Protein AF-A0A5J4PNF1-F1 (afdb_monomer_lite)

Organism: NCBI:txid433724

Sequence (296 aa):
VYYRIQPVDFYGKKSQASHTVSYTYLKNNNKRTTIGNLISPADWSLFVFEQKYGKEPVIVFGTPTNRNKTPQTHRIKNSSEESFEFKFDTWFYLKNPIFISRDTIAYIVLPAAGSYNFDGINAFGGKATDVTADWVQVHFETPFEKIPVVFASQITNKSDSTASVRIRNVTNNGFEVKLQYEGTGTPPSVGEELYYIALTPGKGLINGNVVEVGRTEEFAVGDFWGAEKIEFANTYNQPAFFGAMQTESDGIASALRIKNRGVSYTEVFKEKEMSKASKAPSKETVGWMVVEIAKE

Structure (mmCIF, N/CA/C/O backbone):
data_AF-A0A5J4PNF1-F1
#
_entry.id   AF-A0A5J4PNF1-F1
#
loop_
_atom_site.group_PDB
_atom_site.id
_atom_site.type_symbol
_atom_site.label_atom_id
_atom_site.label_alt_id
_atom_site.label_comp_id
_atom_site.label_asym_id
_atom_site.label_entity_id
_atom_site.label_seq_id
_atom_site.pdbx_PDB_ins_code
_atom_site.Cartn_x
_atom_site.Cartn_y
_atom_site.Cartn_z
_atom_site.occupancy
_atom_site.B_iso_or_equiv
_atom_site.auth_seq_id
_atom_site.auth_comp_id
_atom_site.auth_asym_id
_atom_site.auth_atom_id
_atom_site.pdbx_PDB_model_num
ATOM 1 N N . VAL A 1 1 ? -19.220 16.108 -12.662 1.00 46.97 1 VAL A N 1
ATOM 2 C CA . VAL A 1 1 ? -20.010 17.325 -12.985 1.00 46.97 1 VAL A CA 1
ATOM 3 C C . VAL A 1 1 ? -19.313 18.067 -14.114 1.00 46.97 1 VAL A C 1
ATOM 5 O O . VAL A 1 1 ? -18.091 18.073 -14.127 1.00 46.97 1 VAL A O 1
ATOM 8 N N . TYR A 1 2 ? -20.055 18.637 -15.068 1.00 45.56 2 TYR A N 1
ATOM 9 C CA . TYR A 1 2 ? -19.490 19.399 -16.187 1.00 45.56 2 TYR A CA 1
ATOM 10 C C . TYR A 1 2 ? -19.527 20.892 -15.863 1.00 45.56 2 TYR A C 1
ATOM 12 O O . TYR A 1 2 ? -20.595 21.421 -15.569 1.00 45.56 2 TYR A O 1
ATOM 20 N N . TYR A 1 3 ? -18.396 21.584 -15.961 1.00 46.66 3 TYR A N 1
ATOM 21 C CA . TYR A 1 3 ? -18.366 23.045 -15.970 1.00 46.66 3 TYR A CA 1
ATOM 22 C C . TYR A 1 3 ? -17.510 23.538 -17.137 1.00 46.66 3 TYR A C 1
ATOM 24 O O . TYR A 1 3 ? -16.588 22.856 -17.579 1.00 46.66 3 TYR A O 1
ATOM 32 N N . ARG A 1 4 ? -17.855 24.707 -17.683 1.00 51.75 4 ARG A N 1
ATOM 33 C CA . ARG A 1 4 ? -17.087 25.386 -18.733 1.00 51.75 4 ARG A CA 1
ATOM 34 C C . ARG A 1 4 ? -16.459 26.629 -18.130 1.00 51.75 4 ARG A C 1
ATOM 36 O O . ARG A 1 4 ? -17.172 27.450 -17.560 1.00 51.75 4 ARG A O 1
ATOM 43 N N . ILE A 1 5 ? -15.149 26.775 -18.280 1.00 55.72 5 ILE A N 1
ATOM 44 C CA . ILE A 1 5 ? -14.451 28.014 -17.938 1.00 55.72 5 ILE A CA 1
ATOM 45 C C . ILE A 1 5 ? -14.386 28.863 -19.210 1.00 55.72 5 ILE A C 1
ATOM 47 O O . ILE A 1 5 ? -13.982 28.379 -20.266 1.00 55.72 5 ILE A O 1
ATOM 51 N N . GLN A 1 6 ? -14.811 30.122 -19.127 1.00 63.56 6 GLN A N 1
ATOM 52 C CA . GLN A 1 6 ? -14.772 31.056 -20.250 1.00 63.56 6 GLN A CA 1
ATOM 53 C C . GLN A 1 6 ? -13.876 32.244 -19.877 1.00 63.56 6 GLN A C 1
ATOM 55 O O . GLN A 1 6 ? -14.343 33.148 -19.181 1.00 63.56 6 GLN A O 1
ATOM 60 N N . PRO A 1 7 ? -12.593 32.249 -20.285 1.00 56.22 7 PRO A N 1
ATOM 61 C CA . PRO A 1 7 ? -11.736 33.404 -20.073 1.00 56.22 7 PRO A CA 1
ATOM 62 C C . PRO A 1 7 ? -12.271 34.607 -20.854 1.00 56.22 7 PRO A C 1
ATOM 64 O O . PRO A 1 7 ? -12.615 34.496 -22.038 1.00 56.22 7 PRO A O 1
ATOM 67 N N . VAL A 1 8 ? -12.313 35.754 -20.183 1.00 71.38 8 VAL A N 1
ATOM 68 C CA . VAL A 1 8 ? -12.629 37.055 -20.774 1.00 71.38 8 VAL A CA 1
ATOM 69 C C . VAL A 1 8 ? -11.337 37.856 -20.794 1.00 71.38 8 VAL A C 1
ATOM 71 O O . VAL A 1 8 ? -10.715 38.029 -19.746 1.00 71.38 8 VAL A O 1
ATOM 74 N N . ASP A 1 9 ? -10.900 38.286 -21.975 1.00 71.94 9 ASP A N 1
ATOM 75 C CA . ASP A 1 9 ? -9.718 39.138 -22.076 1.00 71.94 9 ASP A CA 1
ATOM 76 C C . ASP A 1 9 ? -10.013 40.583 -21.641 1.00 71.94 9 ASP A C 1
ATOM 78 O O . ASP A 1 9 ? -11.155 40.966 -21.372 1.00 71.94 9 ASP A O 1
ATOM 82 N N . PHE A 1 10 ? -8.961 41.398 -21.580 1.00 69.44 10 PHE A N 1
ATOM 83 C CA . PHE A 1 10 ? -9.037 42.807 -21.193 1.00 69.44 10 PHE A CA 1
ATOM 84 C C . PHE A 1 10 ? -10.015 43.635 -22.054 1.00 69.44 10 PHE A C 1
ATOM 86 O O . PHE A 1 10 ? -10.537 44.645 -21.592 1.00 69.44 10 PHE A O 1
ATOM 93 N N . TYR A 1 11 ? -10.309 43.195 -23.283 1.00 83.31 11 TYR A N 1
ATOM 94 C CA . TYR A 1 11 ? -11.228 43.856 -24.212 1.00 83.31 11 TYR A CA 1
ATOM 95 C C . TYR A 1 11 ? -12.654 43.284 -24.160 1.00 83.31 11 TYR A C 1
ATOM 97 O O . TYR A 1 11 ? -13.491 43.623 -24.997 1.00 83.31 11 TYR A O 1
ATOM 105 N N . GLY A 1 12 ? -12.953 42.405 -23.198 1.00 72.81 12 GLY A N 1
ATOM 106 C CA . GLY A 1 12 ? -14.263 41.772 -23.065 1.00 72.81 12 GLY A CA 1
ATOM 107 C C . GLY A 1 12 ? -14.501 40.627 -24.053 1.00 72.81 12 GLY A C 1
ATOM 108 O O . GLY A 1 12 ? -15.613 40.091 -24.120 1.00 72.81 12 GLY A O 1
ATOM 109 N N . LYS A 1 13 ? -13.485 40.214 -24.822 1.00 73.75 13 LYS A N 1
ATOM 110 C CA . LYS A 1 13 ? -13.612 39.101 -25.759 1.00 73.75 13 LYS A CA 1
ATOM 111 C C . LYS A 1 13 ? -13.599 37.798 -24.975 1.00 73.75 13 LYS A C 1
ATOM 113 O O . LYS A 1 13 ? -12.642 37.441 -24.290 1.00 73.75 13 LYS A O 1
ATOM 118 N N . LYS A 1 14 ? -14.696 37.062 -25.108 1.00 75.56 14 LYS A N 1
ATOM 119 C CA . LYS A 1 14 ? -14.841 35.727 -24.541 1.00 75.56 14 LYS A CA 1
ATOM 120 C C . LYS A 1 14 ? -14.136 34.720 -25.445 1.00 75.56 14 LYS A C 1
ATOM 122 O O . LYS A 1 14 ? -14.528 34.560 -26.600 1.00 75.56 14 LYS A O 1
ATOM 127 N N . SER A 1 15 ? -13.144 34.006 -24.927 1.00 65.19 15 SER A N 1
ATOM 128 C CA . SER A 1 15 ? -12.604 32.814 -25.594 1.00 65.19 15 SER A CA 1
ATOM 129 C C . SER A 1 15 ? -13.280 31.566 -25.028 1.00 65.19 15 SER A C 1
ATOM 131 O O . SER A 1 15 ? -13.605 31.514 -23.844 1.00 65.19 15 SER A O 1
ATOM 133 N N . GLN A 1 16 ? -13.566 30.566 -25.864 1.00 56.72 16 GLN A N 1
ATOM 134 C CA . GLN A 1 16 ? -13.995 29.262 -25.360 1.00 56.72 16 GLN A CA 1
ATOM 135 C C . GLN A 1 16 ? -12.746 28.433 -25.069 1.00 56.72 16 GLN A C 1
ATOM 137 O O . GLN A 1 16 ? -12.053 28.023 -25.994 1.00 56.72 16 GLN A O 1
ATOM 142 N N . ALA A 1 17 ? -12.469 28.180 -23.794 1.00 55.16 17 ALA A N 1
ATOM 143 C CA . ALA A 1 17 ? -11.508 27.169 -23.381 1.00 55.16 17 ALA A CA 1
ATOM 144 C C . ALA A 1 17 ? -12.296 26.027 -22.731 1.00 55.16 17 ALA A C 1
ATOM 146 O O . ALA A 1 17 ? -12.594 26.055 -21.539 1.00 55.16 17 ALA A O 1
ATOM 147 N N . SER A 1 18 ? -12.698 25.024 -23.512 1.00 49.75 18 SER A N 1
ATOM 148 C CA . SER A 1 18 ? -13.335 23.833 -22.948 1.00 49.75 18 SER A CA 1
ATOM 149 C C . SER A 1 18 ? -12.265 22.917 -22.358 1.00 49.75 18 SER A C 1
ATOM 151 O O . SER A 1 18 ? -11.801 21.991 -23.017 1.00 49.75 18 SER A O 1
ATOM 153 N N . HIS A 1 19 ? -11.868 23.173 -21.115 1.00 52.66 19 HIS A N 1
ATOM 154 C CA . HIS A 1 19 ? -11.152 22.179 -20.323 1.00 52.66 19 HIS A CA 1
ATOM 155 C C . HIS A 1 19 ? -12.184 21.337 -19.578 1.00 52.66 19 HIS A C 1
ATOM 157 O O . HIS A 1 19 ? -13.038 21.872 -18.873 1.00 52.66 19 HIS A O 1
ATOM 163 N N . THR A 1 20 ? -12.134 20.021 -19.770 1.00 54.62 20 THR A N 1
ATOM 164 C CA . THR A 1 20 ? -12.963 19.088 -19.002 1.00 54.62 20 THR A CA 1
ATOM 165 C C . THR A 1 20 ? -12.184 18.699 -17.759 1.00 54.62 20 THR A C 1
ATOM 167 O O . THR A 1 20 ? -11.147 18.054 -17.872 1.00 54.62 20 THR A O 1
ATOM 170 N N . VAL A 1 21 ? -12.685 19.062 -16.581 1.00 61.59 21 VAL A N 1
ATOM 171 C CA . VAL A 1 21 ? -12.188 18.509 -15.318 1.00 61.59 21 VAL A CA 1
ATOM 172 C C . VAL A 1 21 ? -13.153 17.413 -14.894 1.00 61.59 21 VAL A C 1
ATOM 174 O O . VAL A 1 21 ? -14.321 17.673 -14.607 1.00 61.59 21 VAL A O 1
ATOM 177 N N . SER A 1 22 ? -12.673 16.173 -14.911 1.00 72.31 22 SER A N 1
ATOM 178 C CA . SER A 1 22 ? -13.415 15.022 -14.400 1.00 72.31 22 SER A CA 1
ATOM 179 C C . SER A 1 22 ? -12.916 14.701 -13.000 1.00 72.31 22 SER A C 1
ATOM 181 O O . SER A 1 22 ? -11.712 14.627 -12.774 1.00 72.31 22 SER A O 1
ATOM 183 N N . TYR A 1 23 ? -13.844 14.498 -12.071 1.00 80.62 23 TYR A N 1
ATOM 184 C CA . TYR A 1 23 ? -13.541 14.029 -10.726 1.00 80.62 23 TYR A CA 1
ATOM 185 C C . TYR A 1 23 ? -14.497 12.903 -10.341 1.00 80.62 23 TYR A C 1
ATOM 187 O O . TYR A 1 23 ? -15.624 12.831 -10.842 1.00 80.62 23 TYR A O 1
ATOM 195 N N . THR A 1 24 ? -14.040 12.038 -9.443 1.00 87.50 24 THR A N 1
ATOM 196 C CA . THR A 1 24 ? -14.847 10.984 -8.828 1.00 87.50 24 THR A CA 1
ATOM 197 C C . THR A 1 24 ? -15.196 11.394 -7.406 1.00 87.50 24 THR A C 1
ATOM 199 O O . THR A 1 24 ? -14.347 11.893 -6.672 1.00 87.50 24 THR A O 1
ATOM 202 N N . TYR A 1 25 ? -16.450 11.199 -7.021 1.00 88.69 25 TYR A N 1
ATOM 203 C CA . TYR A 1 25 ? -16.916 11.483 -5.671 1.00 88.69 25 TYR A CA 1
ATOM 204 C C . TYR A 1 25 ? -16.765 10.244 -4.789 1.00 88.69 25 TYR A C 1
ATOM 206 O O . TYR A 1 25 ? -17.147 9.151 -5.207 1.00 88.69 25 TYR A O 1
ATOM 214 N N . LEU A 1 26 ? -16.211 10.414 -3.592 1.00 91.88 26 LEU A N 1
ATOM 215 C CA . LEU A 1 26 ? -16.018 9.351 -2.613 1.00 91.88 26 LEU A CA 1
ATOM 216 C C . LEU A 1 26 ? -16.919 9.597 -1.409 1.00 91.88 26 LEU A C 1
ATOM 218 O O . LEU A 1 26 ? -16.658 10.489 -0.602 1.00 91.88 26 LEU A O 1
ATOM 222 N N . LYS A 1 27 ? -17.954 8.766 -1.272 1.00 90.62 27 LYS A N 1
ATOM 223 C CA . LYS A 1 27 ? -18.783 8.719 -0.068 1.00 90.62 27 LYS A CA 1
ATOM 224 C C . LYS A 1 27 ? -17.893 8.385 1.129 1.00 90.62 27 LYS A C 1
ATOM 226 O O . LYS A 1 27 ? -17.149 7.402 1.101 1.00 90.62 27 LYS A O 1
ATOM 231 N N . ASN A 1 28 ? -17.937 9.206 2.171 1.00 93.88 28 ASN A N 1
ATOM 232 C CA . ASN A 1 28 ? -17.101 9.020 3.351 1.00 93.88 28 ASN A CA 1
ATOM 233 C C . ASN A 1 28 ? -17.771 9.572 4.611 1.00 93.88 28 ASN A C 1
ATOM 235 O O . ASN A 1 28 ? -18.702 10.374 4.567 1.00 93.88 28 ASN A O 1
ATOM 239 N N . ASN A 1 29 ? -17.252 9.150 5.761 1.00 92.12 29 ASN A N 1
ATOM 240 C CA . ASN A 1 29 ? -17.552 9.765 7.046 1.00 92.12 29 ASN A CA 1
ATOM 241 C C . ASN A 1 29 ? -16.270 10.413 7.566 1.00 92.12 29 ASN A C 1
ATOM 243 O O . ASN A 1 29 ? -15.285 9.723 7.818 1.00 92.12 29 ASN A O 1
ATOM 247 N N . ASN A 1 30 ? -16.279 11.729 7.760 1.00 91.44 30 ASN A N 1
ATOM 248 C CA . ASN A 1 30 ? -15.067 12.465 8.121 1.00 91.44 30 ASN A CA 1
ATOM 249 C C . ASN A 1 30 ? -14.559 12.220 9.556 1.00 91.44 30 ASN A C 1
ATOM 251 O O . ASN A 1 30 ? -13.522 12.757 9.941 1.00 91.44 30 ASN A O 1
ATOM 255 N N . LYS A 1 31 ? -15.274 11.413 10.350 1.00 94.19 31 LYS A N 1
ATOM 256 C CA . LYS A 1 31 ? -14.907 11.010 11.716 1.00 94.19 31 LYS A CA 1
ATOM 257 C C . LYS A 1 31 ? -14.620 9.516 11.850 1.00 94.19 31 LYS A C 1
ATOM 259 O O . LYS A 1 31 ? -14.272 9.073 12.941 1.00 94.19 31 LYS A O 1
ATOM 264 N N . ARG A 1 32 ? -14.793 8.725 10.789 1.00 94.62 32 ARG A N 1
ATOM 265 C CA . ARG A 1 32 ? -14.598 7.269 10.812 1.00 94.62 32 ARG A CA 1
ATOM 266 C C . ARG A 1 32 ? -13.691 6.822 9.677 1.00 94.62 32 ARG A C 1
ATOM 268 O O . ARG A 1 32 ? -13.630 7.453 8.625 1.00 94.62 32 ARG A O 1
ATOM 275 N N . THR A 1 33 ? -13.023 5.693 9.880 1.00 96.56 33 THR A N 1
ATOM 276 C CA . THR A 1 33 ? -12.252 5.039 8.823 1.00 96.56 33 THR A CA 1
ATOM 277 C C . THR A 1 33 ? -13.146 4.781 7.615 1.00 96.56 33 THR A C 1
ATOM 279 O O . THR A 1 33 ? -14.241 4.244 7.761 1.00 96.56 33 THR A O 1
ATOM 282 N N . THR A 1 34 ? -12.698 5.177 6.429 1.00 95.69 34 THR A N 1
ATOM 283 C CA . THR A 1 34 ? -13.408 4.935 5.166 1.00 95.69 34 THR A CA 1
ATOM 284 C C . THR A 1 34 ? -12.650 3.887 4.370 1.00 95.69 34 THR A C 1
ATOM 286 O O . THR A 1 34 ? -11.427 3.944 4.292 1.00 95.69 34 THR A O 1
ATOM 289 N N . ILE A 1 35 ? -13.364 2.920 3.798 1.00 95.88 35 ILE A N 1
ATOM 290 C CA . ILE A 1 35 ? -12.785 1.850 2.984 1.00 95.88 35 ILE A CA 1
ATOM 291 C C . ILE A 1 35 ? -13.606 1.744 1.707 1.00 95.88 35 ILE A C 1
ATOM 293 O O . ILE A 1 35 ? -14.833 1.808 1.756 1.00 95.88 35 ILE A O 1
ATOM 297 N N . GLY A 1 36 ? -12.937 1.557 0.576 1.00 94.69 36 GLY A N 1
ATOM 298 C CA . GLY A 1 36 ? -13.612 1.346 -0.695 1.00 94.69 36 GLY A CA 1
ATOM 299 C C . GLY A 1 36 ? -12.702 0.723 -1.742 1.00 94.69 36 GLY A C 1
ATOM 300 O O . GLY A 1 36 ? -11.574 0.319 -1.459 1.00 94.69 36 GLY A O 1
ATOM 301 N N . ASN A 1 37 ? -13.208 0.659 -2.971 1.00 94.00 37 ASN A N 1
ATOM 302 C CA . ASN A 1 37 ? -12.459 0.235 -4.148 1.00 94.00 37 ASN A CA 1
ATOM 303 C C . ASN A 1 37 ? -12.518 1.329 -5.214 1.00 94.00 37 ASN A C 1
ATOM 305 O O . ASN A 1 37 ? -13.588 1.864 -5.497 1.00 94.00 37 ASN A O 1
ATOM 309 N N . LEU A 1 38 ? -11.384 1.597 -5.857 1.00 93.62 38 LEU A N 1
ATOM 310 C CA . LEU A 1 38 ? -11.308 2.434 -7.051 1.00 93.62 38 LEU A CA 1
ATOM 311 C C . LEU A 1 38 ? -11.067 1.568 -8.283 1.00 93.62 38 LEU A C 1
ATOM 313 O O . LEU A 1 38 ? -10.426 0.518 -8.213 1.00 93.62 38 LEU A O 1
ATOM 317 N N . ILE A 1 39 ? -11.556 2.038 -9.427 1.00 90.12 39 ILE A N 1
ATOM 318 C CA . ILE A 1 39 ? -11.245 1.482 -10.745 1.00 90.12 39 ILE A CA 1
ATOM 319 C C . ILE A 1 39 ? -10.146 2.344 -11.370 1.00 90.12 39 ILE A C 1
ATOM 321 O O . ILE A 1 39 ? -10.232 3.569 -11.333 1.00 90.12 39 ILE A O 1
ATOM 325 N N . SER A 1 40 ? -9.155 1.702 -11.993 1.00 81.31 40 SER A N 1
ATOM 326 C CA . SER A 1 40 ? -8.044 2.326 -12.716 1.00 81.31 40 SER A CA 1
ATOM 327 C C . SER A 1 40 ? -8.523 3.490 -13.567 1.00 81.31 40 SER A C 1
ATOM 329 O O . SER A 1 40 ? -9.277 3.251 -14.516 1.00 81.31 40 SER A O 1
ATOM 331 N N . PRO A 1 41 ? -8.119 4.736 -13.289 1.00 82.81 41 PRO A N 1
ATOM 332 C CA . PRO A 1 41 ? -8.350 5.818 -14.227 1.00 82.81 41 PRO A CA 1
ATOM 333 C C . PRO A 1 41 ? -7.451 5.646 -15.462 1.00 82.81 41 PRO A C 1
ATOM 335 O O . PRO A 1 41 ? -6.578 4.777 -15.484 1.00 82.81 41 PRO A O 1
ATOM 338 N N . ALA A 1 42 ? -7.715 6.428 -16.510 1.00 76.06 42 ALA A N 1
ATOM 339 C CA . ALA A 1 42 ? -6.887 6.435 -17.721 1.00 76.06 42 ALA A CA 1
ATOM 340 C C . ALA A 1 42 ? -5.568 7.205 -17.522 1.00 76.06 42 ALA A C 1
ATOM 342 O O . ALA A 1 42 ? -4.586 6.913 -18.190 1.00 76.06 42 ALA A O 1
ATOM 343 N N . ASP A 1 43 ? -5.572 8.173 -16.605 1.00 85.44 43 ASP A N 1
ATOM 344 C CA . ASP A 1 43 ? -4.436 8.996 -16.181 1.00 85.44 43 ASP A CA 1
ATOM 345 C C . ASP A 1 43 ? -4.752 9.548 -14.773 1.00 85.44 43 ASP A C 1
ATOM 347 O O . ASP A 1 43 ? -5.733 9.126 -14.150 1.00 85.44 43 ASP A O 1
ATOM 351 N N . TRP A 1 44 ? -3.973 10.506 -14.270 1.00 90.62 44 TRP A N 1
ATOM 352 C CA . TRP A 1 44 ? -4.285 11.288 -13.077 1.00 90.62 44 TRP A CA 1
ATOM 353 C C . TRP A 1 44 ? -5.754 11.710 -13.044 1.00 90.62 44 TRP A C 1
ATOM 355 O O . TRP A 1 44 ? -6.258 12.383 -13.942 1.00 90.62 44 TRP A O 1
ATOM 365 N N . SER A 1 45 ? -6.453 11.275 -12.000 1.00 91.44 45 SER A N 1
ATOM 366 C CA . SER A 1 45 ? -7.853 11.614 -11.770 1.00 91.44 45 SER A CA 1
ATOM 367 C C . SER A 1 45 ? -8.042 12.130 -10.357 1.00 91.44 45 SER A C 1
ATOM 369 O O . SER A 1 45 ? -7.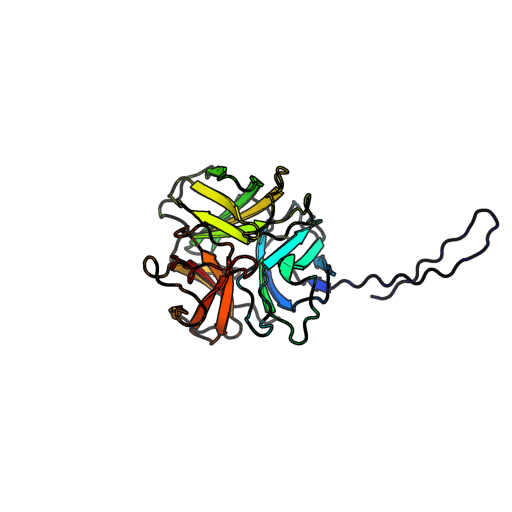496 11.563 -9.411 1.00 91.44 45 SER A O 1
ATOM 371 N N . LEU A 1 46 ? -8.839 13.190 -10.234 1.00 92.88 46 LEU A N 1
ATOM 372 C CA . LEU A 1 46 ? -9.192 13.800 -8.960 1.00 92.88 46 LEU A CA 1
ATOM 373 C C . LEU A 1 46 ? -10.298 12.993 -8.272 1.00 92.88 46 LEU A C 1
ATOM 375 O O . LEU A 1 46 ? -11.336 12.702 -8.871 1.00 92.88 46 LEU A O 1
ATOM 379 N N . PHE A 1 47 ? -10.093 12.675 -7.002 1.00 93.75 47 PHE A N 1
ATOM 380 C CA . PHE A 1 47 ? -11.067 12.048 -6.121 1.00 93.75 47 PHE A CA 1
ATOM 381 C C . PHE A 1 47 ? -11.394 13.018 -4.991 1.00 93.75 47 PHE A C 1
ATOM 383 O O . PHE A 1 47 ? -10.491 13.496 -4.312 1.00 93.75 47 PHE A O 1
ATOM 390 N N . VAL A 1 48 ? -12.677 13.328 -4.810 1.00 95.12 48 VAL A N 1
ATOM 391 C CA . VAL A 1 48 ? -13.163 14.316 -3.835 1.00 95.12 48 VAL A CA 1
ATOM 392 C C . VAL A 1 48 ? -13.997 13.607 -2.779 1.00 95.12 48 VAL A C 1
ATOM 394 O O . VAL A 1 48 ? -14.898 12.842 -3.123 1.00 95.12 48 VAL A O 1
ATOM 397 N N . PHE A 1 49 ? -13.713 13.869 -1.507 1.00 95.62 49 PHE A N 1
ATOM 398 C CA . PHE A 1 49 ? -14.482 13.346 -0.383 1.00 95.62 49 PHE A CA 1
ATOM 399 C C . PHE A 1 49 ? -15.839 14.048 -0.262 1.00 95.62 49 PHE A C 1
ATOM 401 O O . PHE A 1 49 ? -15.942 15.262 -0.428 1.00 95.62 49 PHE A O 1
ATOM 408 N N . GLU A 1 50 ? -16.884 13.289 0.065 1.00 94.62 50 GLU A N 1
ATOM 409 C CA . GLU A 1 50 ? -18.215 13.830 0.351 1.00 94.62 50 GLU A CA 1
ATOM 410 C C . GLU A 1 50 ? -18.218 14.770 1.553 1.00 94.62 50 GLU A C 1
ATOM 412 O O . GLU A 1 50 ? -18.794 15.858 1.518 1.00 94.62 50 GLU A O 1
ATOM 417 N N . GLN A 1 51 ? -17.535 14.352 2.609 1.00 95.94 51 GLN A N 1
ATOM 418 C CA . GLN A 1 51 ? -17.341 15.100 3.833 1.00 95.94 51 GLN A CA 1
ATOM 419 C C . GLN A 1 51 ? -15.860 15.428 3.971 1.00 95.94 51 GLN A C 1
ATOM 421 O O . GLN A 1 51 ? -15.029 14.535 4.143 1.00 95.94 51 GLN A O 1
ATOM 426 N N . LYS A 1 52 ? -15.540 16.721 3.968 1.00 96.38 52 LYS A N 1
ATOM 427 C CA . LYS A 1 52 ? -14.197 17.216 4.279 1.00 96.38 52 LYS A CA 1
ATOM 428 C C . LYS A 1 52 ? -13.718 16.697 5.640 1.00 96.38 52 LYS A C 1
ATOM 430 O O . LYS A 1 52 ? -14.463 16.763 6.624 1.00 96.38 52 LYS A O 1
ATOM 435 N N . TYR A 1 53 ? -12.471 16.237 5.708 1.00 97.19 53 TYR A N 1
ATOM 436 C CA . TYR A 1 53 ? -11.815 15.851 6.957 1.00 97.19 53 TYR A CA 1
ATOM 437 C C . TYR A 1 53 ? -11.420 17.067 7.807 1.00 97.19 53 TYR A C 1
ATOM 439 O O . TYR A 1 53 ? -11.147 18.153 7.307 1.00 97.19 53 TYR A O 1
ATOM 447 N N . GLY A 1 54 ? -11.416 16.904 9.132 1.00 96.31 54 GLY A N 1
ATOM 448 C CA . GLY A 1 54 ? -11.010 17.982 10.047 1.00 96.31 54 GLY A CA 1
ATOM 449 C C . GLY A 1 54 ? -9.493 18.194 10.122 1.00 96.31 54 GLY A C 1
ATOM 450 O O . GLY A 1 54 ? -9.042 19.211 10.640 1.00 96.31 54 GLY A O 1
ATOM 451 N N . LYS A 1 55 ? -8.721 17.214 9.649 1.00 96.25 55 LYS A N 1
ATOM 452 C CA . LYS A 1 55 ? -7.260 17.197 9.562 1.00 96.25 55 LYS A CA 1
ATOM 453 C C . LYS A 1 55 ? -6.866 16.462 8.288 1.00 96.25 55 LYS A C 1
ATOM 455 O O . LYS A 1 55 ? -7.695 15.759 7.710 1.00 96.25 55 LYS A O 1
ATOM 460 N N . GLU A 1 56 ? -5.603 16.586 7.904 1.00 95.50 56 GLU A N 1
ATOM 461 C CA . GLU A 1 56 ? -5.024 15.801 6.821 1.00 95.50 56 GLU A CA 1
ATOM 462 C C . GLU A 1 56 ? -5.245 14.289 7.070 1.00 95.50 56 GLU A C 1
ATOM 464 O O . GLU A 1 56 ? -4.791 13.764 8.098 1.00 95.50 56 GLU A O 1
ATOM 469 N N . PRO A 1 57 ? -5.977 13.589 6.184 1.00 97.56 57 PRO A N 1
ATOM 470 C CA . PRO A 1 57 ? -6.276 12.175 6.359 1.00 97.56 57 PRO A CA 1
ATOM 471 C C . PRO A 1 57 ? -5.079 11.299 5.968 1.00 97.56 57 PRO A C 1
ATOM 473 O O . PRO A 1 57 ? -4.271 11.668 5.122 1.00 97.56 57 PRO A O 1
ATOM 476 N N . VAL A 1 58 ? -4.991 10.092 6.534 1.00 98.38 58 VAL A N 1
ATOM 477 C CA . VAL A 1 58 ? -3.976 9.095 6.141 1.00 98.38 58 VAL A CA 1
ATOM 478 C C . VAL A 1 58 ? -4.600 8.150 5.122 1.00 98.38 58 VAL A C 1
ATOM 480 O O . VAL A 1 58 ? -5.521 7.404 5.458 1.00 98.38 58 VAL A O 1
ATOM 483 N N . ILE A 1 59 ? -4.102 8.179 3.886 1.00 98.00 59 ILE A N 1
ATOM 484 C CA . ILE A 1 59 ? -4.628 7.399 2.757 1.00 98.00 59 ILE A CA 1
ATOM 485 C C . ILE A 1 59 ? -3.625 6.311 2.377 1.00 98.00 59 ILE A C 1
ATOM 487 O O . ILE A 1 59 ? -2.497 6.609 1.991 1.00 98.00 59 ILE A O 1
ATOM 491 N N . VAL A 1 60 ? -4.042 5.047 2.430 1.00 98.31 60 VAL A N 1
ATOM 492 C CA . VAL A 1 60 ? -3.229 3.914 1.971 1.00 98.31 60 VAL A CA 1
ATOM 493 C C . VAL A 1 60 ? -4.026 3.069 0.989 1.00 98.31 60 VAL A C 1
ATOM 495 O O . VAL A 1 60 ? -5.207 2.783 1.192 1.00 98.31 60 VAL A O 1
ATOM 498 N N . PHE A 1 61 ? -3.374 2.672 -0.096 1.00 97.94 61 PHE A N 1
ATOM 499 C CA . PHE A 1 61 ? -3.954 1.832 -1.131 1.00 97.94 61 PHE A CA 1
ATOM 500 C C . PHE A 1 61 ? -3.588 0.361 -0.929 1.00 97.94 61 PHE A C 1
ATOM 502 O O . PHE A 1 61 ? -2.540 0.013 -0.388 1.00 97.94 61 PHE A O 1
ATOM 509 N N . GLY A 1 62 ? -4.499 -0.508 -1.351 1.00 97.94 62 GLY A N 1
ATOM 510 C CA . GLY A 1 62 ? -4.361 -1.952 -1.276 1.00 97.94 62 GLY A CA 1
ATOM 511 C C . GLY A 1 62 ? -3.633 -2.544 -2.473 1.00 97.94 62 GLY A C 1
ATOM 512 O O . GLY A 1 62 ? -2.875 -1.880 -3.179 1.00 97.94 62 GLY A O 1
ATOM 513 N N . THR A 1 63 ? -3.874 -3.831 -2.712 1.00 98.25 63 THR A N 1
ATOM 514 C CA . THR A 1 63 ? -3.218 -4.544 -3.810 1.00 98.25 63 THR A CA 1
ATOM 515 C C . THR A 1 63 ? -4.072 -4.460 -5.077 1.00 98.25 63 THR A C 1
ATOM 517 O O . THR A 1 63 ? -5.239 -4.857 -5.057 1.00 98.25 63 THR A O 1
ATOM 520 N N . PRO A 1 64 ? -3.521 -3.970 -6.196 1.00 96.94 64 PRO A N 1
ATOM 521 C CA . PRO A 1 64 ? -4.234 -3.929 -7.466 1.00 96.94 64 PRO A CA 1
ATOM 522 C C . PRO A 1 64 ? -4.568 -5.329 -7.999 1.00 96.94 64 PRO A C 1
ATOM 524 O O . PRO A 1 64 ? -3.781 -6.264 -7.840 1.00 96.94 64 PRO A O 1
ATOM 527 N N . THR A 1 65 ? -5.676 -5.476 -8.724 1.00 96.81 65 THR A N 1
ATOM 528 C CA . THR A 1 65 ? -5.923 -6.675 -9.549 1.00 96.81 65 THR A CA 1
ATOM 529 C C . THR A 1 65 ? -4.932 -6.797 -10.699 1.00 96.81 65 THR A C 1
ATOM 531 O O . THR A 1 65 ? -4.303 -5.815 -11.053 1.00 96.81 65 THR A O 1
ATOM 534 N N . ASN A 1 66 ? -4.823 -7.982 -11.305 1.00 95.62 66 ASN A N 1
ATOM 535 C CA . ASN A 1 66 ? -4.055 -8.222 -12.531 1.00 95.62 66 ASN A CA 1
ATOM 536 C C . ASN A 1 66 ? -4.964 -8.428 -13.762 1.00 95.62 66 ASN A C 1
ATOM 538 O O . ASN A 1 66 ? -4.808 -9.394 -14.513 1.00 95.62 66 ASN A O 1
ATOM 542 N N . ARG A 1 67 ? -5.974 -7.573 -13.959 1.00 93.56 67 ARG A N 1
ATOM 543 C CA . ARG A 1 67 ? -6.775 -7.540 -15.198 1.00 93.56 67 ARG A CA 1
ATOM 544 C C . ARG A 1 67 ? -5.969 -6.904 -16.321 1.00 93.56 67 ARG A C 1
ATOM 546 O O . ARG A 1 67 ? -5.971 -7.419 -17.435 1.00 93.56 67 ARG A O 1
ATOM 553 N N . ASN A 1 68 ? -5.245 -5.832 -16.012 1.00 90.62 68 ASN A N 1
ATOM 554 C CA . ASN A 1 68 ? -4.220 -5.306 -16.897 1.00 90.62 68 ASN A CA 1
ATOM 555 C C . ASN A 1 68 ? -2.901 -6.053 -16.676 1.00 9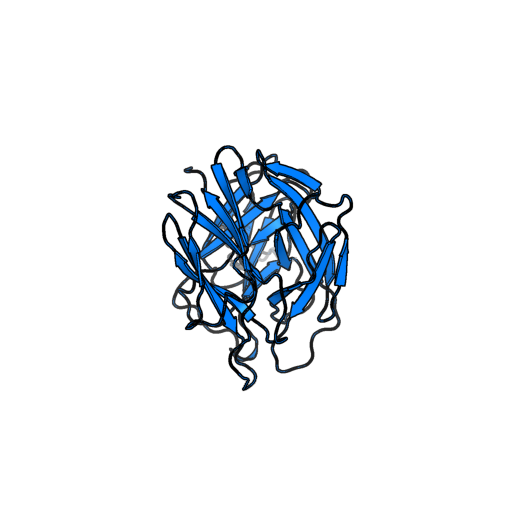0.62 68 ASN A C 1
ATOM 557 O O . ASN A 1 68 ? -2.409 -6.110 -15.553 1.00 90.62 68 ASN A O 1
ATOM 561 N N . LYS A 1 69 ? -2.328 -6.602 -17.751 1.00 91.50 69 LYS A N 1
ATOM 562 C CA . LYS A 1 69 ? -1.076 -7.379 -17.720 1.00 91.50 69 LYS A CA 1
ATOM 563 C C . LYS A 1 69 ? 0.186 -6.522 -17.823 1.00 91.50 69 LYS A C 1
ATOM 565 O O . LYS A 1 69 ? 1.281 -7.059 -17.942 1.00 91.50 69 LYS A O 1
ATOM 570 N N . THR A 1 70 ? 0.023 -5.205 -17.828 1.00 91.81 70 THR A N 1
ATOM 571 C CA . THR A 1 70 ? 1.124 -4.248 -17.868 1.00 91.81 70 THR A CA 1
ATOM 572 C C . THR A 1 70 ? 1.712 -4.090 -16.468 1.00 91.81 70 THR A C 1
ATOM 574 O O . THR A 1 70 ? 0.952 -3.740 -15.558 1.00 91.81 70 THR A O 1
ATOM 577 N N . PRO A 1 71 ? 3.036 -4.275 -16.296 1.00 93.19 71 PRO A N 1
ATOM 578 C CA . PRO A 1 71 ? 3.703 -4.017 -15.031 1.00 93.19 71 PRO A CA 1
ATOM 579 C C . PRO A 1 71 ? 3.489 -2.580 -14.560 1.00 93.19 71 PRO A C 1
ATOM 581 O O . PRO A 1 71 ? 3.800 -1.630 -15.284 1.00 93.19 71 PRO A O 1
ATOM 584 N N . GLN A 1 72 ? 2.960 -2.422 -13.350 1.00 93.12 72 GLN A N 1
ATOM 585 C CA . GLN A 1 72 ? 2.556 -1.110 -12.846 1.00 93.12 72 GLN A CA 1
ATOM 586 C C . GLN A 1 72 ? 2.615 -1.014 -11.321 1.00 93.12 72 GLN A C 1
ATOM 588 O O . GLN A 1 72 ? 2.527 -2.005 -10.595 1.00 93.12 72 GLN A O 1
ATOM 593 N N . THR A 1 73 ? 2.711 0.218 -10.839 1.00 94.00 73 THR A N 1
ATOM 594 C CA . THR A 1 73 ? 2.538 0.598 -9.438 1.00 94.00 73 THR A CA 1
ATOM 595 C C . THR A 1 73 ? 1.355 1.562 -9.328 1.00 94.00 73 THR A C 1
ATOM 597 O O . THR A 1 73 ? 0.586 1.735 -10.276 1.00 94.00 73 THR A O 1
ATOM 600 N N . HIS A 1 74 ? 1.151 2.166 -8.164 1.00 93.56 74 HIS A N 1
ATOM 601 C CA . HIS A 1 74 ? 0.155 3.211 -7.983 1.00 93.56 74 HIS A CA 1
ATOM 602 C C . HIS A 1 74 ? 0.781 4.428 -7.319 1.00 93.56 74 HIS A C 1
ATOM 604 O O . HIS A 1 74 ? 1.742 4.300 -6.561 1.00 93.56 74 HIS A O 1
ATOM 610 N N . ARG A 1 75 ? 0.219 5.607 -7.593 1.00 91.88 75 ARG A N 1
ATOM 611 C CA . ARG A 1 75 ? 0.702 6.872 -7.041 1.00 91.88 75 ARG A CA 1
ATOM 612 C C . ARG A 1 75 ? -0.452 7.773 -6.653 1.00 91.88 75 ARG A C 1
ATOM 614 O O . ARG A 1 75 ? -1.500 7.779 -7.303 1.00 91.88 75 ARG A O 1
ATOM 621 N N . ILE A 1 76 ? -0.210 8.561 -5.614 1.00 93.50 76 ILE A N 1
ATOM 622 C CA . ILE A 1 76 ? -1.111 9.592 -5.117 1.00 93.50 76 ILE A CA 1
ATOM 623 C C . ILE A 1 76 ? -0.365 10.931 -5.192 1.00 93.50 76 ILE A C 1
ATOM 625 O O . ILE A 1 76 ? 0.861 10.969 -5.074 1.00 93.50 76 ILE A O 1
ATOM 629 N N . LYS A 1 77 ? -1.079 12.030 -5.434 1.00 92.50 77 LYS A N 1
ATOM 630 C CA . LYS A 1 77 ? -0.578 13.399 -5.223 1.00 92.50 77 LYS A CA 1
ATOM 631 C C . LYS A 1 77 ? -1.690 14.314 -4.757 1.00 92.50 77 LYS A C 1
ATOM 633 O O . LYS A 1 77 ? -2.862 13.949 -4.828 1.00 92.50 77 LYS A O 1
ATOM 638 N N . ASN A 1 78 ? -1.302 15.519 -4.345 1.00 91.88 78 ASN A N 1
ATOM 639 C CA . ASN A 1 78 ? -2.227 16.599 -4.012 1.00 91.88 78 ASN A CA 1
ATOM 640 C C . ASN A 1 78 ? -3.296 16.139 -3.004 1.00 91.88 78 ASN A C 1
ATOM 642 O O . ASN A 1 78 ? -4.471 16.473 -3.134 1.00 91.88 78 ASN A O 1
ATOM 646 N N . SER A 1 79 ? -2.868 15.321 -2.033 1.00 92.50 79 SER A N 1
ATOM 647 C CA . SER A 1 79 ? -3.695 14.885 -0.911 1.00 92.50 79 SER A CA 1
ATOM 648 C C . SER A 1 79 ? -3.982 16.078 -0.004 1.00 92.50 79 SER A C 1
ATOM 650 O O . SER A 1 79 ? -3.074 16.832 0.345 1.00 92.50 79 SER A O 1
ATOM 652 N N . SER A 1 80 ? -5.244 16.249 0.361 1.00 93.44 80 SER A N 1
ATOM 653 C CA . SER A 1 80 ? -5.736 17.274 1.273 1.00 93.44 80 SER A CA 1
ATOM 654 C C . SER A 1 80 ? -6.896 16.721 2.099 1.00 93.44 80 SER A C 1
ATOM 656 O O . SER A 1 80 ? -7.304 15.566 1.961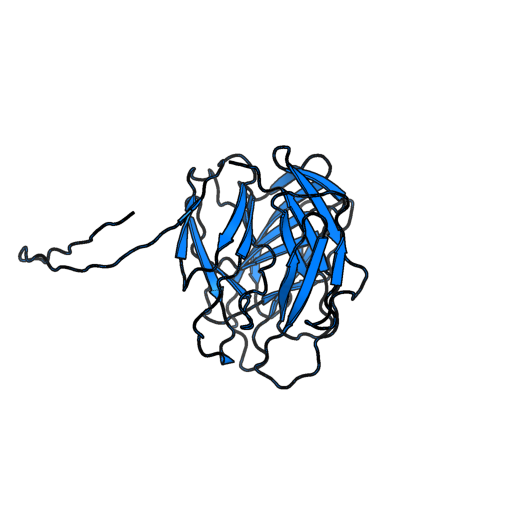 1.00 93.44 80 SER A O 1
ATOM 658 N N . GLU A 1 81 ? -7.485 17.559 2.946 1.00 96.31 81 GLU A N 1
ATOM 659 C CA . GLU A 1 81 ? -8.695 17.222 3.693 1.00 96.31 81 GLU A CA 1
ATOM 660 C C . GLU A 1 81 ? -9.932 17.011 2.806 1.00 96.31 81 GLU A C 1
ATOM 662 O O . GLU A 1 81 ? -10.947 16.492 3.275 1.00 96.31 81 GLU A O 1
ATOM 667 N N . GLU A 1 82 ? -9.876 17.434 1.544 1.00 96.38 82 GLU A N 1
ATOM 668 C CA . GLU A 1 82 ? -11.011 17.443 0.616 1.00 96.38 82 GLU A CA 1
ATOM 669 C C . GLU A 1 82 ? -10.837 16.464 -0.543 1.00 96.38 82 GLU A C 1
ATOM 671 O O . GLU A 1 82 ? -11.829 15.985 -1.093 1.00 96.38 82 GLU A O 1
ATOM 676 N N . SER A 1 83 ? -9.599 16.152 -0.929 1.00 95.25 83 SER A N 1
ATOM 677 C CA . SER A 1 83 ? -9.351 15.384 -2.143 1.00 95.25 83 SER A CA 1
ATOM 678 C C . SER A 1 83 ? -7.975 14.738 -2.189 1.00 95.25 83 SER A C 1
ATOM 680 O O . SER A 1 83 ? -7.080 15.080 -1.427 1.00 95.25 83 SER A O 1
ATOM 682 N N . PHE A 1 84 ? -7.790 13.863 -3.168 1.00 95.50 84 PHE A N 1
ATOM 683 C CA . PHE A 1 84 ? -6.481 13.440 -3.648 1.00 95.50 84 PHE A CA 1
ATOM 684 C C . PHE A 1 84 ? -6.555 13.163 -5.151 1.00 95.50 84 PHE A C 1
ATOM 686 O O . PHE A 1 84 ? -7.627 12.902 -5.699 1.00 95.50 84 PHE A O 1
ATOM 693 N N . GLU A 1 85 ? -5.417 13.173 -5.832 1.00 95.06 85 GLU A N 1
ATOM 694 C CA . GLU A 1 85 ? -5.305 12.638 -7.186 1.00 95.06 85 GLU A CA 1
ATOM 695 C C . GLU A 1 85 ? -4.641 11.269 -7.156 1.00 95.06 85 GLU A C 1
ATOM 697 O O . GLU A 1 85 ? -3.673 11.052 -6.429 1.00 95.06 85 GLU A O 1
ATOM 702 N N . PHE A 1 86 ? -5.137 10.353 -7.979 1.00 93.94 86 PHE A N 1
ATOM 703 C CA . PHE A 1 86 ? -4.623 8.993 -8.081 1.00 93.94 86 PHE A CA 1
ATOM 704 C C . PHE A 1 86 ? -4.418 8.602 -9.541 1.00 93.94 86 PHE A C 1
ATOM 706 O O . PHE A 1 86 ? -5.221 8.957 -10.409 1.00 93.94 86 PHE A O 1
ATOM 713 N N . LYS A 1 87 ? -3.364 7.822 -9.789 1.00 91.69 87 LYS A N 1
ATOM 714 C CA . LYS A 1 87 ? -3.216 7.022 -11.003 1.00 91.69 87 LYS A CA 1
ATOM 715 C C . LYS A 1 87 ? -2.550 5.688 -10.695 1.00 91.69 87 LYS A C 1
ATOM 717 O O . LYS A 1 87 ? -1.789 5.552 -9.734 1.00 91.69 87 LYS A O 1
ATOM 722 N N . PHE A 1 88 ? -2.775 4.733 -11.582 1.00 92.81 88 PHE A N 1
ATOM 723 C CA . PHE A 1 88 ? -1.797 3.678 -11.787 1.00 92.81 88 PHE A CA 1
ATOM 724 C C . PHE A 1 88 ? -0.646 4.227 -12.620 1.00 92.81 88 PHE A C 1
ATOM 726 O O . PHE A 1 88 ? -0.874 5.004 -13.546 1.00 92.81 88 PHE A O 1
ATOM 733 N N . ASP A 1 89 ? 0.577 3.850 -12.271 1.00 91.50 89 ASP A N 1
ATOM 734 C CA . ASP A 1 89 ? 1.775 4.342 -12.939 1.00 91.50 89 ASP A CA 1
ATOM 735 C C . ASP A 1 89 ? 2.579 3.181 -13.508 1.00 91.50 89 ASP A C 1
ATOM 737 O O . ASP A 1 89 ? 2.801 2.172 -12.840 1.00 91.50 89 ASP A O 1
ATOM 741 N N . THR A 1 90 ? 2.999 3.309 -14.759 1.00 92.25 90 THR A N 1
ATOM 742 C CA . THR A 1 90 ? 3.809 2.293 -15.433 1.00 92.25 90 THR A CA 1
ATOM 743 C C . THR A 1 90 ? 5.266 2.694 -15.419 1.00 92.25 90 THR A C 1
ATOM 745 O O . THR A 1 90 ? 5.579 3.863 -15.612 1.00 92.25 90 THR A O 1
ATOM 748 N N . TRP A 1 91 ? 6.148 1.709 -15.312 1.00 93.12 91 TRP A N 1
ATOM 749 C CA . TRP A 1 91 ? 7.590 1.904 -15.426 1.00 93.12 91 TRP A CA 1
ATOM 750 C C . TRP A 1 91 ? 7.989 2.608 -16.734 1.00 93.12 91 TRP A C 1
ATOM 752 O O . TRP A 1 91 ? 7.354 2.411 -17.776 1.00 93.12 91 TRP A O 1
ATOM 762 N N . PHE A 1 92 ? 9.059 3.406 -16.701 1.00 91.62 92 PHE A N 1
ATOM 763 C CA . PHE A 1 92 ? 9.451 4.265 -17.822 1.00 91.62 92 PHE A CA 1
ATOM 764 C C . PHE A 1 92 ? 9.778 3.484 -19.093 1.00 91.62 92 PHE A C 1
ATOM 766 O O . PHE A 1 92 ? 9.436 3.943 -20.188 1.00 91.62 92 PHE A O 1
ATOM 773 N N . TYR A 1 93 ? 10.374 2.292 -18.972 1.00 92.25 93 TYR A N 1
ATOM 774 C CA . TYR A 1 93 ? 10.685 1.450 -20.135 1.00 92.25 93 TYR A CA 1
ATOM 775 C C . TYR A 1 93 ? 9.452 1.101 -20.993 1.00 92.25 93 TYR A C 1
ATOM 777 O O . TYR A 1 93 ? 9.595 0.803 -22.180 1.00 92.25 93 TYR A O 1
ATOM 785 N N . LEU A 1 94 ? 8.239 1.177 -20.428 1.00 91.50 94 LEU A N 1
ATOM 786 C CA . LEU A 1 94 ? 6.979 0.884 -21.119 1.00 91.50 94 LEU A CA 1
ATOM 787 C C . LEU A 1 94 ? 6.422 2.068 -21.925 1.00 91.50 94 LEU A C 1
ATOM 789 O O . LEU A 1 94 ? 5.459 1.883 -22.667 1.00 91.50 94 LEU A O 1
ATOM 793 N N . LYS A 1 95 ? 7.013 3.267 -21.814 1.00 87.75 95 LYS A N 1
ATOM 794 C CA . LYS A 1 95 ? 6.615 4.480 -22.558 1.00 87.75 95 LYS A CA 1
ATOM 795 C C . LYS A 1 95 ? 5.120 4.838 -22.440 1.00 87.75 95 LYS A C 1
ATOM 797 O O . LYS A 1 95 ? 4.527 5.294 -23.413 1.00 87.75 95 LYS A O 1
ATOM 802 N N . ASN A 1 96 ? 4.538 4.663 -21.250 1.00 76.75 96 ASN A N 1
ATOM 803 C CA . ASN A 1 96 ? 3.141 4.990 -20.925 1.00 76.75 96 ASN A CA 1
ATOM 804 C C . ASN A 1 96 ? 2.102 4.285 -21.833 1.00 76.75 96 ASN A C 1
ATOM 806 O O . ASN A 1 96 ? 1.465 4.916 -22.681 1.00 76.75 96 ASN A O 1
ATOM 810 N N . PRO A 1 97 ? 1.948 2.958 -21.702 1.00 82.56 97 PRO A N 1
ATOM 811 C CA . PRO A 1 97 ? 1.061 2.171 -22.546 1.00 82.56 97 PRO A CA 1
ATOM 812 C C . PRO A 1 97 ? -0.419 2.440 -22.241 1.00 82.56 97 PRO A C 1
ATOM 814 O O . PRO A 1 97 ? -0.799 2.832 -21.141 1.00 82.56 97 PRO A O 1
ATOM 817 N N . ILE A 1 98 ? -1.286 2.147 -23.213 1.00 76.94 98 ILE A N 1
ATOM 818 C CA . ILE A 1 98 ? -2.739 2.260 -23.044 1.00 76.94 98 ILE A CA 1
ATOM 819 C C . ILE A 1 98 ? -3.282 1.042 -22.291 1.00 76.94 98 ILE A C 1
ATOM 821 O O . ILE A 1 98 ? -3.029 -0.110 -22.650 1.00 76.94 98 ILE A O 1
ATOM 825 N N . PHE A 1 99 ? -4.107 1.295 -21.279 1.00 78.44 99 PHE A N 1
ATOM 826 C CA . PHE A 1 99 ? -4.768 0.255 -20.499 1.00 78.44 99 PHE A CA 1
ATOM 827 C C . PHE A 1 99 ? -6.064 -0.220 -21.163 1.00 78.44 99 PHE A C 1
ATOM 829 O O . PHE A 1 99 ? -7.098 0.437 -21.085 1.00 78.44 99 PHE A O 1
ATOM 836 N N . ILE A 1 100 ? -6.018 -1.396 -21.795 1.00 73.81 100 ILE A N 1
ATOM 837 C CA . ILE A 1 100 ? -7.192 -2.012 -22.441 1.00 73.81 100 ILE A CA 1
ATOM 838 C C . ILE A 1 100 ? -8.165 -2.588 -21.396 1.00 73.81 100 ILE A C 1
ATOM 840 O O . ILE A 1 100 ? -9.379 -2.550 -21.570 1.00 73.81 100 ILE A O 1
ATOM 844 N N . SER A 1 101 ? -7.636 -3.112 -20.287 1.00 85.69 101 SER A N 1
ATOM 845 C CA . SER A 1 101 ? -8.414 -3.621 -19.152 1.00 85.69 101 SER A CA 1
ATOM 846 C C . SER A 1 101 ? -8.173 -2.752 -17.924 1.00 85.69 101 SER A C 1
ATOM 848 O O . SER A 1 101 ? -7.034 -2.392 -17.640 1.00 85.69 101 SER A O 1
ATOM 850 N N . ARG A 1 102 ? -9.235 -2.423 -17.181 1.00 86.12 102 ARG A N 1
ATOM 851 C CA . ARG A 1 102 ? -9.140 -1.597 -15.969 1.00 86.12 102 ARG A CA 1
ATOM 852 C C . ARG A 1 102 ? -8.977 -2.484 -14.739 1.00 86.12 102 ARG A C 1
ATOM 854 O O . ARG A 1 102 ? -9.775 -3.400 -14.530 1.00 86.12 102 ARG A O 1
ATOM 861 N N . ASP A 1 103 ? -7.964 -2.196 -13.932 1.00 93.69 103 ASP A N 1
ATOM 862 C CA . ASP A 1 103 ? -7.787 -2.823 -12.623 1.00 93.69 103 ASP A CA 1
ATOM 863 C C . ASP A 1 103 ? -8.643 -2.175 -11.545 1.00 93.69 103 ASP A C 1
ATOM 865 O O . ASP A 1 103 ? -9.068 -1.030 -11.679 1.00 93.69 103 ASP A O 1
ATOM 869 N N . THR A 1 104 ? -8.880 -2.909 -10.462 1.00 94.94 104 THR A N 1
ATOM 870 C CA . THR A 1 104 ? -9.423 -2.359 -9.218 1.00 94.94 104 THR A CA 1
ATOM 871 C C . THR A 1 104 ? -8.363 -2.367 -8.129 1.00 94.94 104 THR A C 1
ATOM 873 O O . THR A 1 104 ? -7.551 -3.292 -8.086 1.00 94.94 104 THR A O 1
ATOM 876 N N . ILE A 1 105 ? -8.412 -1.393 -7.227 1.00 96.81 105 ILE A N 1
ATOM 877 C CA . ILE A 1 105 ? -7.541 -1.303 -6.052 1.00 96.81 105 ILE A CA 1
ATOM 878 C C . ILE A 1 105 ? -8.360 -0.857 -4.845 1.00 96.81 105 ILE A C 1
ATOM 880 O O . ILE A 1 105 ? -9.187 0.050 -4.958 1.00 96.81 105 ILE A O 1
ATOM 884 N N . ALA A 1 106 ? -8.145 -1.507 -3.705 1.00 97.56 106 ALA A N 1
ATOM 885 C CA . ALA A 1 106 ? -8.747 -1.074 -2.453 1.00 97.56 106 ALA A CA 1
ATOM 886 C C . ALA A 1 106 ? -8.071 0.207 -1.950 1.00 97.56 106 ALA A C 1
ATOM 888 O O . ALA A 1 106 ? -6.914 0.472 -2.271 1.00 97.56 106 ALA A O 1
ATOM 889 N N . TYR A 1 107 ? -8.766 0.983 -1.131 1.00 97.31 107 TYR A N 1
ATOM 890 C CA . TYR A 1 107 ? -8.166 2.074 -0.373 1.00 97.31 107 TYR A CA 1
ATOM 891 C C . TYR A 1 107 ? -8.762 2.123 1.030 1.00 97.31 107 TYR A C 1
ATOM 893 O O . TYR A 1 107 ? -9.912 1.732 1.245 1.00 97.31 107 TYR A O 1
ATOM 901 N N . ILE A 1 108 ? -7.964 2.601 1.976 1.00 97.88 108 ILE A N 1
ATOM 902 C CA . ILE A 1 108 ? -8.367 2.907 3.343 1.00 97.88 108 ILE A CA 1
ATOM 903 C C . ILE A 1 108 ? -7.965 4.349 3.652 1.00 97.88 108 ILE A C 1
ATOM 905 O O . ILE A 1 108 ? -6.866 4.786 3.308 1.00 97.88 108 ILE A O 1
ATOM 909 N N . VAL A 1 109 ? -8.871 5.086 4.288 1.00 97.94 109 VAL A N 1
ATOM 910 C CA . VAL A 1 109 ? -8.654 6.459 4.745 1.00 97.94 109 VAL A CA 1
ATOM 911 C C . VAL A 1 109 ? -8.910 6.518 6.239 1.00 97.94 109 VAL A C 1
ATOM 913 O O . VAL A 1 109 ? -10.035 6.277 6.686 1.00 97.94 109 VAL A O 1
ATOM 916 N N . LEU A 1 110 ? -7.882 6.852 7.012 1.00 98.38 110 LEU A N 1
ATOM 917 C CA . LEU A 1 110 ? -8.032 7.203 8.419 1.00 98.38 110 LEU A CA 1
ATOM 918 C C . LEU A 1 110 ? -8.297 8.712 8.530 1.00 98.38 110 LEU A C 1
ATOM 920 O O . LEU A 1 110 ? -7.612 9.482 7.853 1.00 98.38 110 LEU A O 1
ATOM 924 N N . PRO A 1 111 ? -9.243 9.159 9.379 1.00 97.75 111 PRO A N 1
ATOM 925 C CA . PRO A 1 111 ? -9.603 10.576 9.486 1.00 97.75 111 PRO A CA 1
ATOM 926 C C . PRO A 1 111 ? -8.457 11.537 9.825 1.00 97.75 111 PRO A C 1
ATOM 928 O O . PRO A 1 111 ? -8.569 12.730 9.559 1.00 97.75 111 PRO A O 1
ATOM 931 N N . ALA A 1 112 ? -7.400 11.031 10.462 1.00 97.75 112 ALA A N 1
ATOM 932 C CA . ALA A 1 112 ? -6.176 11.753 10.793 1.00 97.75 112 ALA A CA 1
ATOM 933 C C . ALA A 1 112 ? -5.032 10.769 11.101 1.00 97.75 112 ALA A C 1
ATOM 935 O O . ALA A 1 112 ? -5.266 9.579 11.327 1.00 97.75 112 ALA A O 1
ATOM 936 N N . ALA A 1 113 ? -3.799 11.262 11.193 1.00 97.75 113 ALA A N 1
ATOM 937 C CA . ALA A 1 113 ? -2.721 10.504 11.827 1.00 97.75 113 ALA A CA 1
ATOM 938 C C . ALA A 1 113 ? -3.005 10.267 13.325 1.00 97.75 113 ALA A C 1
ATOM 940 O O . ALA A 1 113 ? -3.648 11.092 13.983 1.00 97.75 113 ALA A O 1
ATOM 941 N N . GLY A 1 114 ? -2.519 9.144 13.855 1.00 97.81 114 GLY A N 1
ATOM 942 C CA . GLY A 1 114 ? -2.657 8.762 15.260 1.00 97.81 114 GLY A CA 1
ATOM 943 C C . GLY A 1 114 ? -3.064 7.304 15.473 1.00 97.81 114 GLY A C 1
ATOM 944 O O . GLY A 1 114 ? -3.079 6.493 14.543 1.00 97.81 114 GLY A O 1
ATOM 945 N N . SER A 1 115 ? -3.391 6.988 16.727 1.00 97.88 115 SER A N 1
ATOM 946 C CA . SER A 1 115 ? -3.757 5.644 17.179 1.00 97.88 115 SER A CA 1
ATOM 947 C C . SER A 1 115 ? -5.243 5.343 16.989 1.00 97.88 115 SER A C 1
ATOM 949 O O . SER A 1 115 ? -6.107 6.178 17.254 1.00 97.88 115 SER A O 1
ATOM 951 N N . TYR A 1 116 ? -5.532 4.106 16.598 1.00 97.88 116 TYR A N 1
ATOM 952 C CA . TYR A 1 116 ? -6.867 3.566 16.381 1.00 97.88 116 TYR A CA 1
ATOM 953 C C . TYR A 1 116 ? -6.987 2.187 17.033 1.00 97.88 116 TYR A C 1
ATOM 955 O O . TYR A 1 116 ? -6.018 1.428 17.102 1.00 97.88 116 TYR A O 1
ATOM 963 N N . ASN A 1 117 ? -8.196 1.845 17.472 1.00 97.12 117 ASN A N 1
ATOM 964 C CA . ASN A 1 117 ? -8.548 0.490 17.877 1.00 97.12 117 ASN A CA 1
ATOM 965 C C . ASN A 1 117 ? -9.717 0.015 17.009 1.00 97.12 117 ASN A C 1
ATOM 967 O O . ASN A 1 117 ? -10.759 0.667 16.953 1.00 97.12 117 ASN A O 1
ATOM 971 N N . PHE A 1 118 ? -9.510 -1.091 16.302 1.00 97.50 118 PHE A N 1
ATOM 972 C CA . PHE A 1 118 ? -10.500 -1.731 15.439 1.00 97.50 118 PHE A CA 1
ATOM 973 C C . PHE A 1 118 ? -11.004 -3.014 16.102 1.00 97.50 118 PHE A C 1
ATOM 975 O O . PHE A 1 118 ? -10.830 -4.104 15.563 1.00 97.50 118 PHE A O 1
ATOM 982 N N . ASP A 1 119 ? -11.539 -2.884 17.318 1.00 96.38 119 ASP A N 1
ATOM 983 C CA . ASP A 1 119 ? -12.098 -3.961 18.144 1.00 96.38 119 ASP A CA 1
ATOM 984 C C . ASP A 1 119 ? -11.200 -5.208 18.210 1.00 96.38 119 ASP A C 1
ATOM 986 O O . ASP A 1 119 ? -11.575 -6.304 17.797 1.00 96.38 119 ASP A O 1
ATOM 990 N N . GLY A 1 120 ? -9.979 -5.025 18.718 1.00 94.50 120 GLY A N 1
ATOM 991 C CA . GLY A 1 120 ? -8.992 -6.102 18.897 1.00 94.50 120 GLY A CA 1
ATOM 992 C C . GLY A 1 120 ? -7.757 -5.995 18.003 1.00 94.50 120 GLY A C 1
ATOM 993 O O . GLY A 1 120 ? -6.762 -6.675 18.252 1.00 94.50 120 GLY A O 1
ATOM 994 N N . ILE A 1 121 ? -7.776 -5.095 17.018 1.00 98.06 121 ILE A N 1
ATOM 995 C CA . ILE A 1 121 ? -6.591 -4.702 16.251 1.00 98.06 121 ILE A CA 1
ATOM 996 C C . ILE A 1 121 ? -6.189 -3.287 16.659 1.00 98.06 121 ILE A C 1
ATOM 998 O O . ILE A 1 121 ? -6.935 -2.331 16.441 1.00 98.06 121 ILE A O 1
ATOM 1002 N N . ASN A 1 122 ? -4.991 -3.150 17.224 1.00 98.31 122 ASN A N 1
ATOM 1003 C CA . ASN A 1 122 ? -4.378 -1.844 17.434 1.00 98.31 122 ASN A CA 1
ATOM 1004 C C . ASN A 1 122 ? -3.750 -1.391 16.120 1.00 98.31 122 ASN A C 1
ATOM 1006 O O . ASN A 1 122 ? -3.015 -2.155 15.487 1.00 98.31 122 ASN A O 1
ATOM 1010 N N . ALA A 1 123 ? -4.034 -0.157 15.722 1.00 98.50 123 ALA A N 1
ATOM 1011 C CA . ALA A 1 123 ? -3.512 0.428 14.504 1.00 98.50 123 ALA A CA 1
ATOM 1012 C C . ALA A 1 123 ? -2.945 1.826 14.753 1.00 98.50 123 ALA A C 1
ATOM 1014 O O . ALA A 1 123 ? -3.401 2.554 15.633 1.00 98.50 123 ALA A O 1
ATOM 1015 N N . PHE A 1 124 ? -1.966 2.210 13.944 1.00 98.69 124 PHE A N 1
ATOM 1016 C CA . PHE A 1 124 ? -1.410 3.554 13.925 1.00 98.69 124 PHE A CA 1
ATOM 1017 C C . PHE A 1 124 ? -1.297 4.036 12.482 1.00 98.69 124 PHE A C 1
ATOM 1019 O O . PHE A 1 124 ? -0.699 3.352 11.650 1.00 98.69 124 PHE A O 1
ATOM 1026 N N . GLY A 1 125 ? -1.883 5.197 12.193 1.00 98.56 125 GLY A N 1
ATOM 1027 C CA . GLY A 1 125 ? -1.730 5.899 10.922 1.00 98.56 125 GLY A CA 1
ATOM 1028 C C . GLY A 1 125 ? -0.699 7.011 11.045 1.00 98.56 125 GLY A C 1
ATOM 1029 O O . GLY A 1 125 ? -0.812 7.841 11.946 1.00 98.56 125 GLY A O 1
ATOM 1030 N N . GLY A 1 126 ? 0.268 7.064 10.134 1.00 98.25 126 GLY A N 1
ATOM 1031 C CA . GLY A 1 126 ? 1.343 8.050 10.177 1.00 98.25 126 GLY A CA 1
ATOM 1032 C C . GLY A 1 126 ? 1.812 8.512 8.802 1.00 98.25 126 GLY A C 1
ATOM 1033 O O . GLY A 1 126 ? 1.293 8.095 7.763 1.00 98.25 126 GLY A O 1
ATOM 1034 N N . LYS A 1 127 ? 2.812 9.395 8.821 1.00 97.94 127 LYS A N 1
ATOM 1035 C CA . LYS A 1 127 ? 3.490 9.929 7.638 1.00 97.94 127 LYS A CA 1
ATOM 1036 C C . LYS A 1 127 ? 4.997 9.726 7.783 1.00 97.94 127 LYS A C 1
ATOM 1038 O O . LYS A 1 127 ? 5.549 9.989 8.848 1.00 97.94 127 LYS A O 1
ATOM 1043 N N . ALA A 1 128 ? 5.644 9.253 6.726 1.00 98.12 128 ALA A N 1
ATOM 1044 C CA . ALA A 1 128 ? 7.093 9.255 6.577 1.00 98.12 128 ALA A CA 1
ATOM 1045 C C . ALA A 1 128 ? 7.478 10.340 5.564 1.00 98.12 128 ALA A C 1
ATOM 1047 O O . ALA A 1 128 ? 6.804 10.510 4.546 1.00 98.12 128 ALA A O 1
ATOM 1048 N N . THR A 1 129 ? 8.541 11.082 5.852 1.00 97.56 129 THR A N 1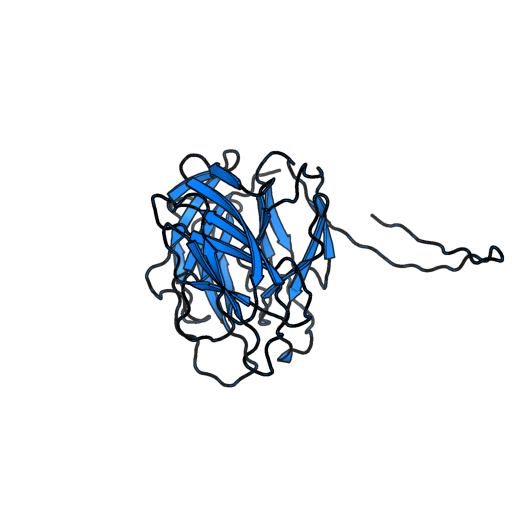
ATOM 1049 C CA . THR A 1 129 ? 9.016 12.204 5.034 1.00 97.56 129 THR A CA 1
ATOM 1050 C C . THR A 1 129 ? 10.420 11.928 4.525 1.00 97.56 129 THR A C 1
ATOM 1052 O O . THR A 1 129 ? 11.170 11.205 5.174 1.00 97.56 129 THR A O 1
ATOM 1055 N N . ASP A 1 130 ? 10.777 12.560 3.410 1.00 97.06 130 ASP A N 1
ATOM 1056 C CA . ASP A 1 130 ? 12.115 12.481 2.811 1.00 97.06 130 ASP A CA 1
ATOM 1057 C C . ASP A 1 130 ? 12.544 11.045 2.446 1.00 97.06 130 ASP A C 1
ATOM 1059 O O . ASP A 1 130 ? 13.694 10.646 2.592 1.00 97.06 130 ASP A O 1
ATOM 1063 N N . VAL A 1 131 ? 11.590 10.239 1.969 1.00 98.31 131 VAL A N 1
ATOM 1064 C CA . VAL A 1 131 ? 11.841 8.856 1.554 1.00 98.31 131 VAL A CA 1
ATOM 1065 C C . VAL A 1 131 ? 12.417 8.848 0.140 1.00 98.31 131 VAL A C 1
ATOM 1067 O O . VAL A 1 131 ? 11.763 9.283 -0.810 1.00 98.31 131 VAL A O 1
ATOM 1070 N N . THR A 1 132 ? 13.636 8.332 -0.005 1.00 97.50 132 THR A N 1
ATOM 1071 C CA . THR A 1 132 ? 14.375 8.246 -1.275 1.00 97.50 132 THR A CA 1
ATOM 1072 C C . THR A 1 132 ? 14.569 6.781 -1.697 1.00 97.50 132 THR A C 1
ATOM 1074 O O . THR A 1 132 ? 13.817 5.898 -1.278 1.00 97.50 132 THR A O 1
ATOM 1077 N N . ALA A 1 133 ? 15.561 6.506 -2.553 1.00 97.12 133 ALA A N 1
ATOM 1078 C CA . ALA A 1 133 ? 16.015 5.148 -2.858 1.00 97.12 133 ALA A CA 1
ATOM 1079 C C . ALA A 1 133 ? 16.809 4.485 -1.716 1.00 97.12 133 ALA A C 1
ATOM 1081 O O . ALA A 1 133 ? 17.019 3.269 -1.748 1.00 97.12 133 ALA A O 1
ATOM 1082 N N . ASP A 1 134 ? 17.226 5.264 -0.718 1.00 97.44 134 ASP A N 1
ATOM 1083 C CA . ASP A 1 134 ? 17.900 4.771 0.476 1.00 97.44 134 ASP A CA 1
ATOM 1084 C C . ASP A 1 134 ? 16.889 4.382 1.557 1.00 97.44 134 ASP A C 1
ATOM 1086 O O . ASP A 1 134 ? 15.760 4.874 1.605 1.00 97.44 134 ASP A O 1
ATOM 1090 N N . TRP A 1 135 ? 17.297 3.466 2.433 1.00 98.12 135 TRP A N 1
ATOM 1091 C CA . TRP A 1 135 ? 16.457 3.019 3.538 1.00 98.12 135 TRP A CA 1
ATOM 1092 C C . TRP A 1 135 ? 16.330 4.104 4.604 1.00 98.12 135 TRP A C 1
ATOM 1094 O O . TRP A 1 135 ? 17.323 4.532 5.191 1.00 98.12 135 TRP A O 1
ATOM 1104 N N . VAL A 1 136 ? 15.090 4.494 4.886 1.00 98.38 136 VAL A N 1
ATOM 1105 C CA . VAL A 1 136 ? 14.733 5.419 5.960 1.00 98.38 136 VAL A CA 1
ATOM 1106 C C . VAL A 1 136 ? 14.110 4.631 7.104 1.00 98.38 136 VAL A C 1
ATOM 1108 O O . VAL A 1 136 ? 13.132 3.906 6.910 1.00 98.38 136 VAL A O 1
ATOM 1111 N N . GLN A 1 137 ? 14.664 4.784 8.306 1.00 98.50 137 GLN A N 1
ATOM 1112 C CA . GLN A 1 137 ? 14.096 4.212 9.522 1.00 98.50 137 GLN A CA 1
ATOM 1113 C C . GLN A 1 137 ? 12.914 5.065 9.997 1.00 98.50 137 GLN A C 1
ATOM 1115 O O . GLN A 1 137 ? 13.054 6.256 10.266 1.00 98.50 137 GLN A O 1
ATOM 1120 N N . VAL A 1 138 ? 11.756 4.432 10.160 1.00 98.69 138 VAL A N 1
ATOM 1121 C CA . VAL A 1 138 ? 10.564 5.013 10.781 1.00 98.69 138 VAL A CA 1
ATOM 1122 C C . VAL A 1 138 ? 10.409 4.412 12.173 1.00 98.69 138 VAL A C 1
ATOM 1124 O O . VAL A 1 138 ? 10.492 3.194 12.343 1.00 98.69 138 VAL A O 1
ATOM 1127 N N . HIS A 1 139 ? 10.180 5.263 13.171 1.00 98.31 139 HIS A N 1
ATOM 1128 C CA . HIS A 1 139 ? 9.936 4.856 14.553 1.00 98.31 139 HIS A CA 1
ATOM 1129 C C . HIS A 1 139 ? 8.468 5.061 14.917 1.00 98.31 139 HIS A C 1
ATOM 1131 O O . HIS A 1 139 ? 7.875 6.085 14.579 1.00 98.31 139 HIS A O 1
ATOM 1137 N N . PHE A 1 140 ? 7.889 4.099 15.629 1.00 97.88 140 PHE A N 1
ATOM 1138 C CA . PHE A 1 140 ? 6.588 4.285 16.257 1.00 97.88 140 PHE A CA 1
ATOM 1139 C C . PHE A 1 140 ? 6.763 5.088 17.544 1.00 97.88 140 PHE A C 1
ATOM 1141 O O . PHE A 1 140 ? 7.607 4.749 18.371 1.00 97.88 140 PHE A O 1
ATOM 1148 N N . GLU A 1 141 ? 5.946 6.127 17.733 1.00 93.00 141 GLU A N 1
ATOM 1149 C CA . GLU A 1 141 ? 5.956 6.926 18.970 1.00 93.00 141 GLU A CA 1
ATOM 1150 C C . GLU A 1 141 ? 5.666 6.061 20.201 1.00 93.00 141 GLU A C 1
ATOM 1152 O O . GLU A 1 141 ? 6.245 6.253 21.266 1.00 93.00 141 GLU A O 1
ATOM 1157 N N . THR A 1 142 ? 4.771 5.086 20.039 1.00 95.06 142 THR A N 1
ATOM 1158 C CA . THR A 1 142 ? 4.478 4.056 21.034 1.00 95.06 142 THR A CA 1
ATOM 1159 C C . THR A 1 142 ? 4.730 2.686 20.408 1.00 95.06 142 THR A C 1
ATOM 1161 O O . THR A 1 142 ? 4.091 2.365 19.401 1.00 95.06 142 THR A O 1
ATOM 1164 N N . PRO A 1 143 ? 5.632 1.866 20.974 1.00 97.44 143 PRO A N 1
ATOM 1165 C CA . PRO A 1 143 ? 5.863 0.516 20.482 1.00 97.44 143 PRO A CA 1
ATOM 1166 C C . PRO A 1 143 ? 4.602 -0.350 20.538 1.00 97.44 143 PRO A C 1
ATOM 1168 O O . PRO A 1 143 ? 3.811 -0.273 21.478 1.00 97.44 143 PRO A O 1
ATOM 1171 N N . PHE A 1 144 ? 4.439 -1.226 19.552 1.00 98.31 144 PHE A N 1
ATOM 1172 C CA . PHE A 1 144 ? 3.386 -2.237 19.571 1.00 98.31 144 PHE A CA 1
ATOM 1173 C C . PHE A 1 144 ? 3.766 -3.403 20.489 1.00 98.31 144 PHE A C 1
ATOM 1175 O O . PHE A 1 144 ? 4.931 -3.770 20.581 1.00 98.31 144 PHE A O 1
ATOM 1182 N N . GLU A 1 145 ? 2.789 -4.081 21.089 1.00 96.62 145 GLU A N 1
ATOM 1183 C CA . GLU A 1 145 ? 3.040 -5.315 21.858 1.00 96.62 145 GLU A CA 1
ATOM 1184 C C . GLU A 1 145 ? 3.377 -6.516 20.958 1.00 96.62 145 GLU A C 1
ATOM 1186 O O . GLU A 1 145 ? 4.144 -7.402 21.328 1.00 96.62 145 GLU A O 1
ATOM 1191 N N . LYS A 1 146 ? 2.831 -6.530 19.738 1.00 97.50 146 LYS A N 1
ATOM 1192 C CA . LYS A 1 146 ? 3.102 -7.530 18.697 1.00 97.50 146 LYS A CA 1
ATOM 1193 C C . LYS A 1 146 ? 3.675 -6.831 17.476 1.00 97.50 146 LYS A C 1
ATOM 1195 O O . LYS A 1 146 ? 3.208 -5.747 17.139 1.00 97.50 146 LYS A O 1
ATOM 1200 N N . ILE A 1 147 ? 4.613 -7.468 16.775 1.00 98.56 147 ILE A N 1
ATOM 1201 C CA . ILE A 1 147 ? 5.177 -6.913 15.537 1.00 98.56 147 ILE A CA 1
ATOM 1202 C C . ILE A 1 147 ? 4.021 -6.603 14.560 1.00 98.56 147 ILE A C 1
ATOM 1204 O O . ILE A 1 147 ? 3.314 -7.539 14.151 1.00 98.56 147 ILE A O 1
ATOM 1208 N N . PRO A 1 148 ? 3.802 -5.333 14.170 1.00 98.81 148 PRO A N 1
ATOM 1209 C CA . PRO A 1 148 ? 2.655 -4.922 13.364 1.00 98.81 148 PRO A CA 1
ATOM 1210 C C . PRO A 1 148 ? 2.893 -5.169 11.873 1.00 98.81 148 PRO A C 1
ATOM 1212 O O . PRO A 1 148 ? 4.030 -5.188 11.414 1.00 98.81 148 PRO A O 1
ATOM 1215 N N . VAL A 1 149 ? 1.838 -5.390 11.098 1.00 98.88 149 VAL A N 1
ATOM 1216 C CA . VAL A 1 149 ? 1.892 -5.398 9.632 1.00 98.88 149 VAL A CA 1
ATOM 1217 C C . VAL A 1 149 ? 1.819 -3.959 9.143 1.00 98.88 149 VAL A C 1
ATOM 1219 O O . VAL A 1 149 ? 0.938 -3.222 9.580 1.00 98.88 149 VAL A O 1
ATOM 1222 N N . VAL A 1 150 ? 2.722 -3.568 8.243 1.00 98.94 150 VAL A N 1
ATOM 1223 C CA . VAL A 1 150 ? 2.801 -2.190 7.741 1.00 98.94 150 VAL A CA 1
ATOM 1224 C C . VAL A 1 150 ? 2.403 -2.127 6.270 1.00 98.94 150 VAL A C 1
ATOM 1226 O O . VAL A 1 150 ? 2.897 -2.898 5.448 1.00 98.94 150 VAL A O 1
ATOM 1229 N N . PHE A 1 151 ? 1.539 -1.175 5.934 1.00 98.88 151 PHE A N 1
ATOM 1230 C CA . PHE A 1 151 ? 1.177 -0.804 4.567 1.00 98.88 151 PHE A CA 1
ATOM 1231 C C . PHE A 1 151 ? 1.530 0.661 4.347 1.00 98.88 151 PHE A C 1
ATOM 1233 O O . PHE A 1 151 ? 1.355 1.465 5.261 1.00 98.88 151 PHE A O 1
ATOM 1240 N N . ALA A 1 152 ? 1.996 1.023 3.153 1.00 98.50 152 ALA A N 1
ATOM 1241 C CA . ALA A 1 152 ? 2.367 2.398 2.849 1.00 98.50 152 ALA A CA 1
ATOM 1242 C C . ALA A 1 152 ? 2.104 2.761 1.384 1.00 98.50 152 ALA A C 1
ATOM 1244 O O . ALA A 1 152 ? 2.205 1.912 0.496 1.00 98.50 152 ALA A O 1
ATOM 1245 N N . SER A 1 153 ? 1.802 4.036 1.145 1.00 97.69 153 SER A N 1
ATOM 1246 C CA . SER A 1 153 ? 1.571 4.608 -0.183 1.00 97.69 153 SER A CA 1
ATOM 1247 C C . SER A 1 153 ? 2.296 5.946 -0.316 1.00 97.69 153 SER A C 1
ATOM 1249 O O . SER A 1 153 ? 2.233 6.781 0.584 1.00 97.69 153 SER A O 1
ATOM 1251 N N . GLN A 1 154 ? 2.964 6.154 -1.451 1.00 96.38 154 GLN A N 1
ATOM 1252 C CA . GLN A 1 154 ? 3.581 7.432 -1.820 1.00 96.38 154 GLN A CA 1
ATOM 1253 C C . GLN A 1 154 ? 2.502 8.482 -2.115 1.00 96.38 154 GLN A C 1
ATOM 1255 O O . GLN A 1 154 ? 1.565 8.205 -2.870 1.00 96.38 154 GLN A O 1
ATOM 1260 N N . ILE A 1 155 ? 2.645 9.674 -1.527 1.00 94.31 155 ILE A N 1
ATOM 1261 C CA . ILE A 1 155 ? 1.631 10.746 -1.559 1.00 94.31 155 ILE A CA 1
ATOM 1262 C C . ILE A 1 155 ? 2.118 12.043 -2.205 1.00 94.31 155 ILE A C 1
ATOM 1264 O O . ILE A 1 155 ? 1.318 12.947 -2.449 1.00 94.31 155 ILE A O 1
ATOM 1268 N N . THR A 1 156 ? 3.410 12.135 -2.516 1.00 93.81 156 THR A N 1
ATOM 1269 C CA . THR A 1 156 ? 3.989 13.218 -3.314 1.00 93.81 156 THR A CA 1
ATOM 1270 C C . THR A 1 156 ? 4.692 12.656 -4.537 1.00 93.81 156 THR A C 1
ATOM 1272 O O . THR A 1 156 ? 5.105 11.501 -4.551 1.00 93.81 156 THR A O 1
ATOM 1275 N N . ASN A 1 157 ? 4.817 13.481 -5.574 1.00 92.38 157 ASN A N 1
ATOM 1276 C CA . ASN A 1 157 ? 5.475 13.134 -6.832 1.00 92.38 157 ASN A CA 1
ATOM 1277 C C . ASN A 1 157 ? 6.408 14.273 -7.248 1.00 92.38 157 ASN A C 1
ATOM 1279 O O . ASN A 1 157 ? 6.201 14.918 -8.273 1.00 92.38 157 ASN A O 1
ATOM 1283 N N . LYS A 1 158 ? 7.387 14.572 -6.393 1.00 93.94 158 LYS A N 1
ATOM 1284 C CA . LYS A 1 158 ? 8.443 15.554 -6.660 1.00 93.94 158 LYS A CA 1
ATOM 1285 C C . LYS A 1 158 ? 9.375 15.087 -7.784 1.00 93.94 158 LYS A C 1
ATOM 1287 O O . LYS A 1 158 ? 9.986 15.923 -8.443 1.00 93.94 158 LYS A O 1
ATOM 1292 N N . SER A 1 159 ? 9.465 13.777 -8.023 1.00 92.12 159 SER A N 1
ATOM 1293 C CA . SER A 1 159 ? 9.999 13.202 -9.260 1.00 92.12 159 SER A CA 1
ATOM 1294 C C . SER A 1 159 ? 8.891 12.572 -10.098 1.00 92.12 159 SER A C 1
ATOM 1296 O O . SER A 1 159 ? 7.992 11.925 -9.566 1.00 92.12 159 SER A O 1
ATOM 1298 N N . ASP A 1 160 ? 9.006 12.641 -11.423 1.00 90.56 160 ASP A N 1
ATOM 1299 C CA . ASP A 1 160 ? 8.135 11.878 -12.322 1.00 90.56 160 ASP A CA 1
ATOM 1300 C C . ASP A 1 160 ? 8.449 10.375 -12.328 1.00 90.56 160 ASP A C 1
ATOM 1302 O O . ASP A 1 160 ? 7.667 9.592 -12.862 1.00 90.56 160 ASP A O 1
ATOM 1306 N N . SER A 1 161 ? 9.539 9.944 -11.686 1.00 92.69 161 SER A N 1
ATOM 1307 C CA . SER A 1 161 ? 9.972 8.547 -11.707 1.00 92.69 161 SER A CA 1
ATOM 1308 C C . SER A 1 161 ? 9.015 7.606 -10.996 1.00 92.69 161 SER A C 1
ATOM 1310 O O . SER A 1 161 ? 8.687 7.795 -9.826 1.00 92.69 161 SER A O 1
ATOM 1312 N N . THR A 1 162 ? 8.598 6.557 -11.702 1.00 94.00 162 THR A N 1
ATOM 1313 C CA . THR A 1 162 ? 7.788 5.486 -11.127 1.00 94.00 162 THR A CA 1
ATOM 1314 C C . THR A 1 162 ? 8.606 4.697 -10.116 1.00 94.00 162 THR A C 1
ATOM 1316 O O . THR A 1 162 ? 9.711 4.230 -10.405 1.00 94.00 162 THR A O 1
ATOM 1319 N N . ALA A 1 163 ? 8.029 4.521 -8.934 1.00 95.62 163 ALA A N 1
ATOM 1320 C CA . ALA A 1 163 ? 8.592 3.723 -7.865 1.00 95.62 163 ALA A CA 1
ATOM 1321 C C . ALA A 1 163 ? 7.553 2.762 -7.292 1.00 95.62 163 ALA A C 1
ATOM 1323 O O . ALA A 1 163 ? 6.338 2.944 -7.415 1.00 95.62 163 ALA A O 1
ATOM 1324 N N . SER A 1 164 ? 8.069 1.735 -6.630 1.00 96.31 164 SER A N 1
ATOM 1325 C CA . SER A 1 164 ? 7.330 0.868 -5.719 1.00 96.31 164 SER A CA 1
ATOM 1326 C C . SER A 1 164 ? 7.781 1.145 -4.287 1.00 96.31 164 SER A C 1
ATOM 1328 O O . SER A 1 164 ? 8.968 1.352 -4.043 1.00 96.31 164 SER A O 1
ATOM 1330 N N . VAL A 1 165 ? 6.856 1.142 -3.329 1.00 97.62 165 VAL A N 1
ATOM 1331 C CA . VAL A 1 165 ? 7.208 1.270 -1.908 1.00 97.62 165 VAL A CA 1
ATOM 1332 C C . VAL A 1 165 ? 7.727 -0.075 -1.401 1.00 97.62 165 VAL A C 1
ATOM 1334 O O . VAL A 1 165 ? 7.082 -1.107 -1.603 1.00 97.62 165 VAL A O 1
ATOM 1337 N N . ARG A 1 166 ? 8.886 -0.080 -0.735 1.00 98.06 166 ARG A N 1
ATOM 1338 C CA . ARG A 1 166 ? 9.457 -1.271 -0.090 1.00 98.06 166 ARG A CA 1
ATOM 1339 C C . ARG A 1 166 ? 9.551 -1.060 1.407 1.00 98.06 166 ARG A C 1
ATOM 1341 O O . ARG A 1 166 ? 9.971 0.004 1.845 1.00 98.06 166 ARG A O 1
ATOM 1348 N N . ILE A 1 167 ? 9.184 -2.091 2.159 1.00 98.75 167 ILE A N 1
ATOM 1349 C CA . ILE A 1 167 ? 9.234 -2.126 3.618 1.00 98.75 167 ILE A CA 1
ATOM 1350 C C . ILE A 1 167 ? 10.096 -3.319 4.030 1.00 98.75 167 ILE A C 1
ATOM 1352 O O . ILE A 1 167 ? 9.996 -4.390 3.427 1.00 98.75 167 ILE A O 1
ATOM 1356 N N . ARG A 1 168 ? 10.932 -3.147 5.056 1.00 98.50 168 ARG A N 1
ATOM 1357 C CA . ARG A 1 168 ? 11.642 -4.251 5.715 1.00 98.50 168 ARG A CA 1
ATOM 1358 C C . ARG A 1 168 ? 11.870 -3.960 7.195 1.00 98.50 168 ARG A C 1
ATOM 1360 O O . ARG A 1 168 ? 11.518 -2.887 7.680 1.00 98.50 168 ARG A O 1
ATOM 1367 N N . ASN A 1 169 ? 12.474 -4.921 7.897 1.00 98.44 169 ASN A N 1
ATOM 1368 C CA . ASN A 1 169 ? 12.900 -4.774 9.293 1.00 98.44 169 ASN A CA 1
ATOM 1369 C C . ASN A 1 169 ? 11.774 -4.263 10.203 1.00 98.44 169 ASN A C 1
ATOM 1371 O O . ASN A 1 169 ? 11.968 -3.393 11.049 1.00 98.44 169 ASN A O 1
ATOM 1375 N N . VAL A 1 170 ? 10.572 -4.806 10.003 1.00 98.75 170 VAL A N 1
ATOM 1376 C CA . VAL A 1 170 ? 9.403 -4.445 10.797 1.00 98.75 170 VAL A CA 1
ATOM 1377 C C . VAL A 1 170 ? 9.536 -5.071 12.181 1.00 98.75 170 VAL A C 1
ATOM 1379 O O . VAL A 1 170 ? 9.585 -6.290 12.329 1.00 98.75 170 VAL A O 1
ATOM 1382 N N . THR A 1 171 ? 9.588 -4.225 13.202 1.00 98.69 171 THR A N 1
ATOM 1383 C CA . THR A 1 171 ? 9.704 -4.593 14.615 1.00 98.69 171 THR A CA 1
ATOM 1384 C C . THR A 1 171 ? 8.574 -3.951 15.415 1.00 98.69 171 THR A C 1
ATOM 1386 O O . THR A 1 171 ? 7.784 -3.162 14.898 1.00 98.69 171 THR A O 1
ATOM 1389 N N . ASN A 1 172 ? 8.510 -4.237 16.713 1.00 98.56 172 ASN A N 1
ATOM 1390 C CA . ASN A 1 172 ? 7.607 -3.549 17.635 1.00 98.56 172 ASN A CA 1
ATOM 1391 C C . ASN A 1 172 ? 7.843 -2.029 17.707 1.00 98.56 172 ASN A C 1
ATOM 1393 O O . ASN A 1 172 ? 6.918 -1.302 18.052 1.00 98.56 172 ASN A O 1
ATOM 1397 N N . ASN A 1 173 ? 9.050 -1.552 17.379 1.00 98.56 173 ASN A N 1
ATOM 1398 C CA . ASN A 1 173 ? 9.458 -0.152 17.543 1.00 98.56 1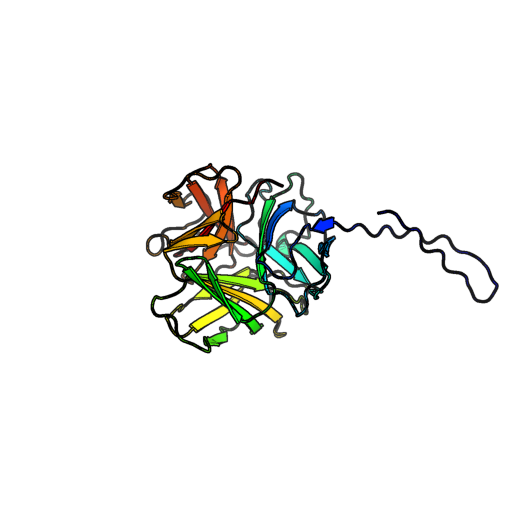73 ASN A CA 1
ATOM 1399 C C . ASN A 1 173 ? 9.426 0.659 16.241 1.00 98.56 173 ASN A C 1
ATOM 1401 O O . ASN A 1 173 ? 9.590 1.876 16.280 1.00 98.56 173 ASN A O 1
ATOM 1405 N N . GLY A 1 174 ? 9.274 0.011 15.087 1.00 98.69 174 GLY A N 1
ATOM 1406 C CA . GLY A 1 174 ? 9.370 0.696 13.805 1.00 98.69 174 GLY A CA 1
ATOM 1407 C C . GLY A 1 174 ? 9.621 -0.236 12.631 1.00 98.69 174 GLY A C 1
ATOM 1408 O O . GLY A 1 174 ? 9.550 -1.457 12.761 1.00 98.69 174 GLY A O 1
ATOM 1409 N N . PHE A 1 175 ? 9.932 0.356 11.485 1.00 98.88 175 PHE A N 1
ATOM 1410 C CA . PHE A 1 175 ? 10.237 -0.334 10.234 1.00 98.88 175 PHE A CA 1
ATOM 1411 C C . PHE A 1 175 ? 11.162 0.526 9.372 1.00 98.88 175 PHE A C 1
ATOM 1413 O O . PHE A 1 175 ? 11.297 1.723 9.609 1.00 98.88 175 PHE A O 1
ATOM 1420 N N . GLU A 1 176 ? 11.771 -0.069 8.354 1.00 98.88 176 GLU A N 1
ATOM 1421 C CA . GLU A 1 176 ? 12.496 0.669 7.322 1.00 98.88 176 GLU A CA 1
ATOM 1422 C C . GLU A 1 176 ? 11.656 0.750 6.048 1.00 98.88 176 GLU A C 1
ATOM 1424 O O . GLU A 1 176 ? 10.986 -0.219 5.673 1.00 98.88 176 GLU A O 1
ATOM 1429 N N . VAL A 1 177 ? 11.713 1.892 5.365 1.00 98.81 177 VAL A N 1
ATOM 1430 C CA . VAL A 1 177 ? 11.004 2.135 4.105 1.00 98.81 177 VAL A CA 1
ATOM 1431 C C . VAL A 1 177 ? 11.906 2.808 3.076 1.00 98.81 177 VAL A C 1
ATOM 1433 O O . VAL A 1 177 ? 12.766 3.609 3.432 1.00 98.81 177 VAL A O 1
ATOM 1436 N N . LYS A 1 178 ? 11.702 2.488 1.797 1.00 98.19 178 LYS A N 1
ATOM 1437 C CA . LYS A 1 178 ? 12.300 3.207 0.663 1.00 98.19 178 LYS A CA 1
ATOM 1438 C C . LYS A 1 178 ? 11.386 3.196 -0.559 1.00 98.19 178 LYS A C 1
ATOM 1440 O O . LYS A 1 178 ? 10.443 2.399 -0.646 1.00 98.19 178 LYS A O 1
ATOM 1445 N N . LEU A 1 179 ? 11.726 4.022 -1.540 1.00 97.94 179 LEU A N 1
ATOM 1446 C CA . LEU A 1 179 ? 11.211 3.954 -2.900 1.00 97.94 179 LEU A CA 1
ATOM 1447 C C . LEU A 1 179 ? 12.158 3.138 -3.781 1.00 97.94 179 LEU A C 1
ATOM 1449 O O . LEU A 1 179 ? 13.320 3.477 -3.971 1.00 97.94 179 LEU A O 1
ATOM 1453 N N . GLN A 1 180 ? 11.656 2.046 -4.343 1.00 96.56 180 GLN A N 1
ATOM 1454 C CA . GLN A 1 180 ? 12.403 1.201 -5.262 1.00 96.56 180 GLN A CA 1
ATOM 1455 C C . GLN A 1 180 ? 12.005 1.526 -6.701 1.00 96.56 180 GLN A C 1
ATOM 1457 O O . GLN A 1 180 ? 10.868 1.271 -7.116 1.00 96.56 180 GLN A O 1
ATOM 1462 N N . TYR A 1 181 ? 12.965 2.077 -7.438 1.00 95.56 181 TYR A N 1
ATOM 1463 C CA . TYR A 1 181 ? 12.838 2.501 -8.830 1.00 95.56 181 TYR A CA 1
ATOM 1464 C C . TYR A 1 181 ? 13.225 1.388 -9.810 1.00 95.56 181 TYR A C 1
ATOM 1466 O O . TYR A 1 181 ? 13.790 0.363 -9.419 1.00 95.56 181 TYR A O 1
ATOM 1474 N N . GLU A 1 182 ? 12.911 1.627 -11.083 1.00 93.56 182 GLU A N 1
ATOM 1475 C CA . GLU A 1 182 ? 13.319 0.816 -12.232 1.00 93.56 182 GLU A CA 1
ATOM 1476 C C . GLU A 1 182 ? 14.823 0.469 -12.198 1.00 93.56 182 GLU A C 1
ATOM 1478 O O . GLU A 1 182 ? 15.652 1.296 -11.820 1.00 93.56 182 GLU A O 1
ATOM 1483 N N . GLY A 1 183 ? 15.194 -0.751 -12.611 1.00 91.12 183 GLY A N 1
ATOM 1484 C CA . GLY A 1 183 ? 16.582 -1.232 -12.559 1.00 91.12 183 GLY A CA 1
ATOM 1485 C C . GLY A 1 183 ? 17.543 -0.566 -13.556 1.00 91.12 183 GLY A C 1
ATOM 1486 O O . GLY A 1 183 ? 18.748 -0.838 -13.530 1.00 91.12 183 GLY A O 1
ATOM 1487 N N . THR A 1 184 ? 17.024 0.282 -14.443 1.00 87.69 184 THR A N 1
ATOM 1488 C CA . THR A 1 184 ? 17.778 1.116 -15.383 1.00 87.69 184 THR A CA 1
ATOM 1489 C C . THR A 1 184 ? 17.591 2.590 -15.061 1.00 87.69 184 THR A C 1
ATOM 1491 O O . THR A 1 184 ? 16.502 3.028 -14.706 1.00 87.69 184 THR A O 1
ATOM 1494 N N . GLY A 1 185 ? 18.656 3.367 -15.253 1.00 86.31 185 GLY A N 1
ATOM 1495 C CA . GLY A 1 185 ? 18.684 4.785 -14.908 1.00 86.31 185 GLY A CA 1
ATOM 1496 C C . GLY A 1 185 ? 19.213 5.041 -13.499 1.00 86.31 185 GLY A C 1
ATOM 1497 O O . GLY A 1 185 ? 19.599 4.122 -12.776 1.00 86.31 185 GLY A O 1
ATOM 1498 N N . THR A 1 186 ? 19.271 6.319 -13.139 1.00 90.88 186 THR A N 1
ATOM 1499 C CA . THR A 1 186 ? 19.717 6.775 -11.820 1.00 90.88 186 THR A CA 1
ATOM 1500 C C . THR A 1 186 ? 18.488 7.150 -10.999 1.00 90.88 186 THR A C 1
ATOM 1502 O O . THR A 1 186 ? 17.704 7.981 -11.467 1.00 90.88 186 THR A O 1
ATOM 1505 N N . PRO A 1 187 ? 18.302 6.579 -9.795 1.00 93.88 187 PRO A N 1
ATOM 1506 C CA . PRO A 1 187 ? 17.229 6.992 -8.904 1.00 93.88 187 PRO A CA 1
ATOM 1507 C C . PRO A 1 187 ? 17.279 8.499 -8.604 1.00 93.88 187 PRO A C 1
ATOM 1509 O O . PRO A 1 187 ? 18.371 9.050 -8.434 1.00 93.88 187 PRO A O 1
ATOM 1512 N N . PRO A 1 188 ? 16.127 9.179 -8.509 1.00 93.75 188 PRO A N 1
ATOM 1513 C CA . PRO A 1 188 ? 16.073 10.563 -8.057 1.00 93.75 188 PRO A CA 1
ATOM 1514 C C . PRO A 1 188 ? 16.637 10.719 -6.641 1.00 93.75 188 PRO A C 1
ATOM 1516 O O . PRO A 1 188 ? 16.413 9.870 -5.780 1.00 93.75 188 PRO A O 1
ATOM 1519 N N . SER A 1 189 ? 17.304 11.844 -6.383 1.00 91.69 189 SER A N 1
ATOM 1520 C CA . SER A 1 189 ? 17.773 12.217 -5.042 1.00 91.69 189 SER A CA 1
ATOM 1521 C C . SER A 1 189 ? 16.729 12.970 -4.213 1.00 91.69 189 SER A C 1
ATOM 1523 O O . SER A 1 189 ? 16.958 13.232 -3.037 1.00 91.69 189 SER A O 1
ATOM 1525 N N . VAL A 1 190 ? 15.596 13.350 -4.812 1.00 95.62 190 VAL A N 1
ATOM 1526 C CA . VAL A 1 190 ? 14.526 14.067 -4.112 1.00 95.62 190 VAL A CA 1
ATOM 1527 C C . VAL A 1 190 ? 13.697 13.098 -3.270 1.00 95.62 190 VAL A C 1
ATOM 1529 O O . VAL A 1 190 ? 13.211 12.090 -3.781 1.00 95.62 190 VAL A O 1
ATOM 1532 N N . GLY A 1 191 ? 13.537 13.405 -1.983 1.00 95.75 191 GLY A N 1
ATOM 1533 C CA . GLY A 1 191 ? 12.729 12.608 -1.068 1.00 95.75 191 GLY A CA 1
ATOM 1534 C C . GLY A 1 191 ? 11.237 12.895 -1.188 1.00 95.75 191 GLY A C 1
ATOM 1535 O O . GLY A 1 191 ? 10.797 14.051 -1.220 1.00 95.75 191 GLY A O 1
ATOM 1536 N N . GLU A 1 192 ? 10.444 11.832 -1.220 1.00 97.31 192 GLU A N 1
ATOM 1537 C CA . GLU A 1 192 ? 8.985 11.878 -1.266 1.00 97.31 192 GLU A CA 1
ATOM 1538 C C . GLU A 1 192 ? 8.382 11.689 0.133 1.00 97.31 192 GLU A C 1
ATOM 1540 O O . GLU A 1 192 ? 9.050 11.294 1.090 1.00 97.31 192 GLU A O 1
ATOM 1545 N N . GLU A 1 193 ? 7.095 11.980 0.261 1.00 97.56 193 GLU A N 1
ATOM 1546 C CA . GLU A 1 193 ? 6.309 11.677 1.450 1.00 97.56 193 GLU A CA 1
ATOM 1547 C C . GLU A 1 193 ? 5.449 10.440 1.202 1.00 97.56 193 GLU A C 1
ATOM 1549 O O . GLU A 1 193 ? 4.927 10.225 0.101 1.00 97.56 193 GLU A O 1
ATOM 1554 N N . LEU A 1 194 ? 5.284 9.630 2.245 1.00 98.19 194 LEU A N 1
ATOM 1555 C CA . LEU A 1 194 ? 4.451 8.434 2.248 1.00 98.19 194 LEU A CA 1
ATOM 1556 C C . LEU A 1 194 ? 3.492 8.495 3.436 1.00 98.19 194 LEU A C 1
ATOM 1558 O O . LEU A 1 194 ? 3.899 8.821 4.551 1.00 98.19 194 LEU A O 1
ATOM 1562 N N . TYR A 1 195 ? 2.245 8.086 3.233 1.00 98.56 195 TYR A N 1
ATOM 1563 C CA . TYR A 1 195 ? 1.406 7.648 4.346 1.00 98.56 195 TYR A CA 1
ATOM 1564 C C . TYR A 1 195 ? 1.684 6.183 4.650 1.00 98.56 195 TYR A C 1
ATOM 1566 O O . TYR A 1 195 ? 1.968 5.398 3.742 1.00 98.56 195 TYR A O 1
ATOM 1574 N N . TYR A 1 196 ? 1.541 5.805 5.917 1.00 98.81 196 TYR A N 1
ATOM 1575 C CA . TYR A 1 196 ? 1.576 4.410 6.329 1.00 98.81 196 TYR A CA 1
ATOM 1576 C C . TYR A 1 196 ? 0.518 4.098 7.384 1.00 98.81 196 TYR A C 1
ATOM 1578 O O . TYR A 1 196 ? 0.095 4.965 8.149 1.00 98.81 196 TYR A O 1
ATOM 1586 N N . ILE A 1 197 ? 0.116 2.830 7.437 1.00 98.88 197 ILE A N 1
ATOM 1587 C CA . ILE A 1 197 ? -0.694 2.268 8.515 1.00 98.88 197 ILE A CA 1
ATOM 1588 C C . ILE A 1 197 ? 0.002 1.004 9.015 1.00 98.88 197 ILE A C 1
ATOM 1590 O O . ILE A 1 197 ? 0.309 0.107 8.230 1.00 98.88 197 ILE A O 1
ATOM 1594 N N . ALA A 1 198 ? 0.235 0.938 10.322 1.00 98.88 198 ALA A N 1
ATOM 1595 C CA . ALA A 1 198 ? 0.732 -0.240 11.020 1.00 98.88 198 ALA A CA 1
ATOM 1596 C C . ALA A 1 198 ? -0.406 -0.857 11.842 1.00 98.88 198 ALA A C 1
ATOM 1598 O O . ALA A 1 198 ? -1.060 -0.131 12.585 1.00 98.88 198 ALA A O 1
ATOM 1599 N N . LEU A 1 199 ? -0.658 -2.163 11.716 1.00 98.75 199 LEU A N 1
ATOM 1600 C CA . LEU A 1 199 ? -1.738 -2.868 12.420 1.00 98.75 199 LEU A CA 1
ATOM 1601 C C . LEU A 1 199 ? -1.227 -4.141 13.099 1.00 98.75 199 LEU A C 1
ATOM 1603 O O . LEU A 1 199 ? -0.484 -4.915 12.496 1.00 98.75 199 LEU A O 1
ATOM 1607 N N . THR A 1 200 ? -1.656 -4.427 14.326 1.00 98.69 200 THR A N 1
ATOM 1608 C CA . THR A 1 200 ? -1.363 -5.726 14.951 1.00 98.69 200 THR A CA 1
ATOM 1609 C C . THR A 1 200 ? -2.056 -6.866 14.195 1.00 98.69 200 THR A C 1
ATOM 1611 O O . THR A 1 200 ? -3.244 -6.737 13.895 1.00 98.69 200 THR A O 1
ATOM 1614 N N . PRO A 1 201 ? -1.384 -8.006 13.949 1.00 98.56 201 PRO A N 1
ATOM 1615 C CA . PRO A 1 201 ? -2.039 -9.189 13.397 1.00 98.56 201 PRO A CA 1
ATOM 1616 C C . PRO A 1 201 ? -3.178 -9.676 14.297 1.00 98.56 201 PRO A C 1
ATOM 1618 O O . PRO A 1 201 ? -3.032 -9.709 15.524 1.00 98.56 201 PRO A O 1
ATOM 1621 N N . GLY A 1 202 ? -4.287 -10.092 13.693 1.00 98.31 202 GLY A N 1
ATOM 1622 C CA . GLY A 1 202 ? -5.471 -10.540 14.416 1.00 98.31 202 GLY A CA 1
ATOM 1623 C C . GLY A 1 202 ? -6.761 -10.359 13.625 1.00 98.31 202 GLY A C 1
ATOM 1624 O O . GLY A 1 202 ? -6.750 -10.153 12.412 1.00 98.31 202 GLY A O 1
ATOM 1625 N N . LYS A 1 203 ? -7.879 -10.443 14.346 1.00 98.12 203 LYS A N 1
ATOM 1626 C CA . LYS A 1 203 ? -9.229 -10.197 13.834 1.00 98.12 203 LYS A CA 1
ATOM 1627 C C . LYS A 1 203 ? -9.863 -9.073 14.638 1.00 98.12 203 LYS A C 1
ATOM 1629 O O . LYS A 1 203 ? -9.610 -8.978 15.837 1.00 98.12 203 LYS A O 1
ATOM 1634 N N . GLY A 1 204 ? -10.691 -8.272 13.989 1.00 97.31 204 GLY A N 1
ATOM 1635 C CA . GLY A 1 204 ? -11.392 -7.172 14.634 1.00 97.31 204 GLY A CA 1
ATOM 1636 C C . GLY A 1 204 ? -12.509 -6.619 13.763 1.00 97.31 204 GLY A C 1
ATOM 1637 O O . GLY A 1 204 ? -12.955 -7.283 12.820 1.00 97.31 204 GLY A O 1
ATOM 1638 N N . LEU A 1 205 ? -12.947 -5.399 14.068 1.00 96.75 205 LEU A N 1
ATOM 1639 C CA . LEU A 1 205 ? -14.021 -4.715 13.355 1.00 96.75 205 LEU A CA 1
ATOM 1640 C C . LEU A 1 205 ? -13.632 -3.275 13.000 1.00 96.75 205 LEU A C 1
ATOM 1642 O O . LEU A 1 205 ? -13.212 -2.496 13.852 1.00 96.75 205 LEU A O 1
ATOM 1646 N N . ILE A 1 206 ? -13.856 -2.885 11.744 1.00 95.88 206 ILE A N 1
ATOM 1647 C CA . ILE A 1 206 ? -13.799 -1.487 11.299 1.00 95.88 206 ILE A CA 1
ATOM 1648 C C . ILE A 1 206 ? -15.222 -1.038 10.982 1.00 95.88 206 ILE A C 1
ATOM 1650 O O . ILE A 1 206 ? -15.832 -1.492 10.015 1.00 95.88 206 ILE A O 1
ATOM 1654 N N . ASN A 1 207 ? -15.769 -0.137 11.802 1.00 93.12 207 ASN A N 1
ATOM 1655 C CA . ASN A 1 207 ? -17.166 0.310 11.708 1.00 93.12 207 ASN A CA 1
ATOM 1656 C C . ASN A 1 207 ? -18.183 -0.852 11.731 1.00 93.12 207 ASN A C 1
ATOM 1658 O O . ASN A 1 207 ? -19.191 -0.799 11.030 1.00 93.12 207 ASN A O 1
ATOM 1662 N N . GLY A 1 208 ? -17.902 -1.910 12.498 1.00 92.88 208 GLY A N 1
ATOM 1663 C CA . GLY A 1 208 ? -18.729 -3.122 12.553 1.00 92.88 208 GLY A CA 1
ATOM 1664 C C . GLY A 1 208 ? -18.493 -4.125 11.415 1.00 92.88 208 GLY A C 1
ATOM 1665 O O . GLY A 1 208 ? -19.093 -5.195 11.432 1.00 92.88 208 GLY A O 1
ATOM 1666 N N . ASN A 1 209 ? -17.614 -3.824 10.452 1.00 93.75 209 ASN A N 1
ATOM 1667 C CA . ASN A 1 209 ? -17.234 -4.747 9.381 1.00 93.75 209 ASN A CA 1
ATOM 1668 C C . ASN A 1 209 ? -16.017 -5.574 9.785 1.00 93.75 209 ASN A C 1
ATOM 1670 O O . ASN A 1 209 ? -15.038 -5.019 10.281 1.00 93.75 209 ASN A O 1
ATOM 1674 N N . VAL A 1 210 ? -16.059 -6.881 9.527 1.00 94.56 210 VAL A N 1
ATOM 1675 C CA . VAL A 1 210 ? -14.962 -7.801 9.853 1.00 94.56 210 VAL A CA 1
ATOM 1676 C C . VAL A 1 210 ? -13.683 -7.385 9.137 1.00 94.56 210 VAL A C 1
ATOM 1678 O O . VAL A 1 210 ? -13.693 -7.141 7.930 1.00 94.56 210 VAL A O 1
ATOM 1681 N N . VAL A 1 211 ? -12.582 -7.343 9.883 1.00 97.75 211 VAL A N 1
ATOM 1682 C CA . VAL A 1 211 ? -11.223 -7.175 9.366 1.00 97.75 211 VAL A CA 1
ATOM 1683 C C . VAL A 1 211 ? -10.327 -8.296 9.888 1.00 97.75 211 VAL A C 1
ATOM 1685 O O . VAL A 1 211 ? -10.407 -8.692 11.052 1.00 97.75 211 VAL A O 1
ATOM 1688 N N . GLU A 1 212 ? -9.463 -8.802 9.016 1.00 98.56 212 GLU A N 1
ATOM 1689 C CA . GLU A 1 212 ? -8.399 -9.746 9.347 1.00 98.56 212 GLU A CA 1
ATOM 1690 C C . GLU A 1 212 ? -7.061 -9.167 8.896 1.00 98.56 212 GLU A C 1
ATOM 1692 O O . GLU A 1 212 ? -6.961 -8.628 7.795 1.00 98.56 212 GLU A O 1
ATOM 1697 N N . VAL A 1 213 ? -6.042 -9.279 9.748 1.00 98.88 213 VAL A N 1
ATOM 1698 C CA . VAL A 1 213 ? -4.670 -8.833 9.478 1.00 98.88 213 VAL A CA 1
ATOM 1699 C C . VAL A 1 213 ? -3.718 -9.983 9.776 1.00 98.88 213 VAL A C 1
ATOM 1701 O O . VAL A 1 213 ? -3.743 -10.549 10.872 1.00 98.88 213 VAL A O 1
ATOM 1704 N N . GLY A 1 214 ? -2.835 -10.297 8.833 1.00 98.62 214 GLY A N 1
ATOM 1705 C CA . GLY A 1 214 ? -1.909 -11.415 8.954 1.00 98.62 214 GLY A CA 1
ATOM 1706 C C . GLY A 1 214 ? -0.638 -11.248 8.132 1.00 98.62 214 GLY A C 1
ATOM 1707 O O . GLY A 1 214 ? -0.394 -10.221 7.498 1.00 98.62 214 GLY A O 1
ATOM 1708 N N . ARG A 1 215 ? 0.197 -12.284 8.169 1.00 98.69 215 ARG A N 1
ATOM 1709 C CA . ARG A 1 215 ? 1.358 -12.445 7.292 1.00 98.69 215 ARG A CA 1
ATOM 1710 C C . ARG A 1 215 ? 1.302 -13.816 6.645 1.00 98.69 215 ARG A C 1
ATOM 1712 O O . ARG A 1 215 ? 0.689 -14.726 7.196 1.00 98.69 215 ARG A O 1
ATOM 1719 N N . THR A 1 216 ? 1.913 -13.940 5.481 1.00 98.75 216 THR A N 1
ATOM 1720 C CA . THR A 1 216 ? 2.249 -15.246 4.916 1.00 98.75 216 THR A CA 1
ATOM 1721 C C . THR A 1 216 ? 3.373 -15.894 5.720 1.00 98.75 216 THR A C 1
ATOM 1723 O O . THR A 1 216 ? 4.045 -15.225 6.510 1.00 98.75 216 THR A O 1
ATOM 1726 N N . GLU A 1 217 ? 3.631 -17.168 5.434 1.00 98.38 217 GLU A N 1
ATOM 1727 C CA . GLU A 1 217 ? 4.899 -17.801 5.792 1.00 98.38 217 GLU A CA 1
ATOM 1728 C C . GLU A 1 217 ? 6.093 -17.022 5.218 1.00 98.38 217 GLU A C 1
ATOM 1730 O O . GLU A 1 217 ? 5.964 -16.222 4.273 1.00 98.38 217 GLU A O 1
ATOM 1735 N N . GLU A 1 218 ? 7.262 -17.247 5.816 1.00 97.81 218 GLU A N 1
ATOM 1736 C CA . GLU A 1 218 ? 8.486 -16.550 5.441 1.00 97.81 218 GLU A CA 1
ATOM 1737 C C . GLU A 1 218 ? 8.869 -16.857 3.986 1.00 97.81 218 GLU A C 1
ATOM 1739 O O . GLU A 1 218 ? 8.935 -18.017 3.578 1.00 97.81 218 GLU A O 1
ATOM 1744 N N . PHE A 1 219 ? 9.103 -15.811 3.188 1.00 97.44 219 PHE A N 1
ATOM 1745 C CA . PHE A 1 219 ? 9.462 -15.927 1.769 1.00 97.44 219 PHE A CA 1
ATOM 1746 C C . PHE A 1 219 ? 8.487 -16.796 0.950 1.00 97.44 219 PHE A C 1
ATOM 1748 O O . PHE A 1 219 ? 8.906 -17.564 0.082 1.00 97.44 219 PHE A O 1
ATOM 1755 N N . ALA A 1 220 ? 7.179 -16.685 1.200 1.00 98.19 220 ALA A N 1
ATOM 1756 C CA . ALA A 1 220 ? 6.167 -17.468 0.488 1.00 98.19 220 ALA A CA 1
ATOM 1757 C C . ALA A 1 220 ? 5.853 -16.930 -0.921 1.00 98.19 220 ALA A C 1
ATOM 1759 O O . ALA A 1 220 ? 5.718 -17.708 -1.871 1.00 98.19 220 ALA A O 1
ATOM 1760 N N . VAL A 1 221 ? 5.787 -15.602 -1.081 1.00 98.56 221 VAL A N 1
ATOM 1761 C CA . VAL A 1 221 ? 5.206 -14.965 -2.274 1.00 98.56 221 VAL A CA 1
ATOM 1762 C C . VAL A 1 221 ? 6.261 -14.709 -3.343 1.00 98.56 221 VAL A C 1
ATOM 1764 O O . VAL A 1 221 ? 7.129 -13.855 -3.171 1.00 98.56 221 VAL A O 1
ATOM 1767 N N . GLY A 1 222 ? 6.174 -15.431 -4.461 1.00 97.94 222 GLY A N 1
ATOM 1768 C CA . GLY A 1 222 ? 7.038 -15.277 -5.633 1.00 97.94 222 GLY A CA 1
ATOM 1769 C C . GLY A 1 222 ? 6.388 -14.509 -6.781 1.00 97.94 222 GLY A C 1
ATOM 1770 O O . GLY A 1 222 ? 5.456 -13.730 -6.588 1.00 97.94 222 GLY A O 1
ATOM 1771 N N . ASP A 1 223 ? 6.903 -14.729 -7.990 1.00 97.06 223 ASP A N 1
ATOM 1772 C CA . ASP A 1 223 ? 6.348 -14.178 -9.229 1.00 97.06 223 ASP A CA 1
ATOM 1773 C C . ASP A 1 223 ? 4.975 -14.787 -9.593 1.00 97.06 223 ASP A C 1
ATOM 1775 O O . ASP A 1 223 ? 4.360 -15.505 -8.809 1.00 97.06 223 ASP A O 1
ATOM 1779 N N . PHE A 1 224 ? 4.466 -14.514 -10.798 1.00 96.75 224 PHE A N 1
ATOM 1780 C CA . PHE A 1 224 ? 3.152 -15.002 -11.244 1.00 96.75 224 PHE A CA 1
ATOM 1781 C C . PHE A 1 224 ? 2.967 -16.532 -11.134 1.00 96.75 224 PHE A C 1
ATOM 1783 O O . PHE A 1 224 ? 1.844 -17.012 -10.907 1.00 96.75 224 PHE A O 1
ATOM 1790 N N . TRP A 1 225 ? 4.049 -17.298 -11.303 1.00 96.38 225 TRP A N 1
ATOM 1791 C CA . TRP A 1 225 ? 4.054 -18.759 -11.204 1.00 96.38 225 TRP A CA 1
ATOM 1792 C C . TRP A 1 225 ? 4.281 -19.235 -9.768 1.00 96.38 225 TRP A C 1
ATOM 1794 O O . TRP A 1 225 ? 3.790 -20.299 -9.404 1.00 96.38 225 TRP A O 1
ATOM 1804 N N . GLY A 1 226 ? 4.944 -18.422 -8.944 1.00 97.06 226 GLY A N 1
ATOM 1805 C CA . GLY A 1 226 ? 5.076 -18.589 -7.496 1.00 97.06 226 GLY A CA 1
ATOM 1806 C C . GLY A 1 226 ? 4.049 -17.805 -6.671 1.00 97.06 226 GLY A C 1
ATOM 1807 O O . GLY A 1 226 ? 4.388 -17.369 -5.573 1.00 97.06 226 GLY A O 1
ATOM 1808 N N . ALA A 1 227 ? 2.841 -17.582 -7.199 1.00 98.19 227 ALA A N 1
ATOM 1809 C CA . ALA A 1 227 ? 1.782 -16.865 -6.493 1.00 98.19 227 ALA A CA 1
ATOM 1810 C C . ALA A 1 227 ? 1.365 -17.608 -5.213 1.00 98.19 227 ALA A C 1
ATOM 1812 O O . ALA A 1 227 ? 1.224 -18.830 -5.229 1.00 98.19 227 ALA A O 1
ATOM 1813 N N . GLU A 1 228 ? 1.115 -16.862 -4.140 1.00 98.69 228 GLU A N 1
ATOM 1814 C CA . GLU A 1 228 ? 0.719 -17.406 -2.841 1.00 98.69 228 GLU A CA 1
ATOM 1815 C C . GLU A 1 228 ? -0.782 -17.241 -2.623 1.00 98.69 228 GLU A C 1
ATOM 1817 O O . GLU A 1 228 ? -1.331 -16.157 -2.852 1.00 98.69 228 GLU A O 1
ATOM 1822 N N . LYS A 1 229 ? -1.439 -18.305 -2.151 1.00 98.69 229 LYS A N 1
ATOM 1823 C CA . LYS A 1 229 ? -2.857 -18.281 -1.791 1.00 98.69 229 LYS A CA 1
ATOM 1824 C C . LYS A 1 229 ? -3.014 -17.961 -0.308 1.00 98.69 229 LYS A C 1
ATOM 1826 O O . LYS A 1 229 ? -2.705 -18.776 0.550 1.00 98.69 229 LYS A O 1
ATOM 1831 N N . ILE A 1 230 ? -3.560 -16.788 -0.022 1.00 98.75 230 ILE A N 1
ATOM 1832 C CA . ILE A 1 230 ? -3.882 -16.345 1.332 1.00 98.75 230 ILE A CA 1
ATOM 1833 C C . ILE A 1 230 ? -5.341 -16.700 1.607 1.00 98.75 230 ILE A C 1
ATOM 1835 O O . ILE A 1 230 ? -6.243 -16.103 1.015 1.00 98.75 230 ILE A O 1
ATOM 1839 N N . GLU A 1 231 ? -5.560 -17.673 2.487 1.00 98.44 231 GLU A N 1
ATOM 1840 C CA . GLU A 1 231 ? -6.888 -18.055 2.976 1.00 98.44 231 GLU A CA 1
ATOM 1841 C C . GLU A 1 231 ? -7.315 -17.122 4.116 1.00 98.44 231 GLU A C 1
ATOM 1843 O O . GLU A 1 231 ? -6.546 -16.844 5.039 1.00 98.44 231 GLU A O 1
ATOM 1848 N N . PHE A 1 232 ? -8.555 -16.648 4.062 1.00 98.00 232 PHE A N 1
ATOM 1849 C CA . PHE A 1 232 ? -9.171 -15.875 5.133 1.00 98.00 232 PHE A CA 1
ATOM 1850 C C . PHE A 1 232 ? -9.897 -16.816 6.085 1.00 98.00 232 PHE A C 1
ATOM 1852 O O . PHE A 1 232 ? -10.428 -17.851 5.676 1.00 98.00 232 PHE A O 1
ATOM 1859 N N . ALA A 1 233 ? -9.981 -16.449 7.360 1.00 97.38 233 ALA A N 1
ATOM 1860 C CA . ALA A 1 233 ? -10.763 -17.238 8.297 1.00 97.38 233 ALA A CA 1
ATOM 1861 C C . ALA A 1 233 ? -12.275 -16.977 8.180 1.00 97.38 233 ALA A C 1
ATOM 1863 O O . ALA A 1 233 ? -13.061 -17.766 8.705 1.00 97.38 233 ALA A O 1
ATOM 1864 N N . ASN A 1 234 ? -12.682 -15.883 7.529 1.00 95.56 234 ASN A N 1
ATOM 1865 C CA . ASN A 1 234 ? -14.073 -15.539 7.243 1.00 95.56 234 ASN A CA 1
ATOM 1866 C C . ASN A 1 234 ? -14.367 -15.493 5.735 1.00 95.56 234 ASN A C 1
ATOM 1868 O O . ASN A 1 234 ? -13.481 -15.565 4.885 1.00 95.56 234 ASN A O 1
ATOM 1872 N N . THR A 1 235 ? -15.650 -15.341 5.406 1.00 95.62 235 THR A N 1
ATOM 1873 C CA . THR A 1 235 ? -16.110 -15.032 4.047 1.00 95.62 235 THR A CA 1
ATOM 1874 C C . THR A 1 235 ? -16.534 -13.569 3.958 1.00 95.62 235 THR A C 1
ATOM 1876 O O . THR A 1 235 ? -17.084 -13.012 4.907 1.00 95.62 235 THR A O 1
ATOM 1879 N N . TYR A 1 236 ? -16.283 -12.968 2.802 1.00 95.62 236 TYR A N 1
ATOM 1880 C CA . TYR A 1 236 ? -16.486 -11.559 2.500 1.00 95.62 236 TYR A CA 1
ATOM 1881 C C . TYR A 1 236 ? -17.304 -11.431 1.218 1.00 95.62 236 TYR A C 1
ATOM 1883 O O . TYR A 1 236 ? -16.998 -12.082 0.218 1.00 95.62 236 TYR A O 1
ATOM 1891 N N . ASN A 1 237 ? -18.322 -10.574 1.209 1.00 92.38 237 ASN A N 1
ATOM 1892 C CA . ASN A 1 237 ? -19.099 -10.312 -0.002 1.00 92.38 237 ASN A CA 1
ATOM 1893 C C . ASN A 1 237 ? -18.314 -9.406 -0.957 1.00 92.38 237 ASN A C 1
ATOM 1895 O O . ASN A 1 237 ? -18.267 -9.658 -2.161 1.00 92.38 237 ASN A O 1
ATOM 1899 N N . GLN A 1 238 ? -17.695 -8.355 -0.417 1.00 91.75 238 GLN A N 1
ATOM 1900 C CA . GLN A 1 238 ? -16.852 -7.414 -1.146 1.00 91.75 238 GLN A CA 1
ATOM 1901 C C . GLN A 1 238 ? -15.517 -7.217 -0.413 1.00 91.75 238 GLN A C 1
ATOM 1903 O O . GLN A 1 238 ? -15.313 -6.192 0.241 1.00 91.75 238 GLN A O 1
ATOM 1908 N N . PRO A 1 239 ? -14.580 -8.179 -0.522 1.00 95.19 239 PRO A N 1
ATOM 1909 C CA . PRO A 1 239 ? -13.288 -8.069 0.141 1.00 95.19 239 PRO A CA 1
ATOM 1910 C C . PRO A 1 239 ? -12.453 -6.927 -0.456 1.00 95.19 239 PRO A C 1
ATOM 1912 O O . PRO A 1 239 ? -12.015 -6.985 -1.614 1.00 95.19 239 PRO A O 1
ATOM 1915 N N . ALA A 1 240 ? -12.188 -5.902 0.354 1.00 97.12 240 ALA A N 1
ATOM 1916 C CA . ALA A 1 240 ? -11.094 -4.965 0.142 1.00 97.12 240 ALA A CA 1
ATOM 1917 C C . ALA A 1 240 ? -9.806 -5.609 0.658 1.00 97.12 240 ALA A C 1
ATOM 1919 O O . ALA A 1 240 ? -9.670 -5.864 1.854 1.00 97.12 240 ALA A O 1
ATOM 1920 N N . PHE A 1 241 ? -8.874 -5.893 -0.251 1.00 98.56 241 PHE A N 1
ATOM 1921 C CA . PHE A 1 241 ? -7.626 -6.578 0.070 1.00 98.56 241 PHE A CA 1
ATOM 1922 C C . PHE A 1 241 ? -6.427 -5.633 -0.038 1.00 9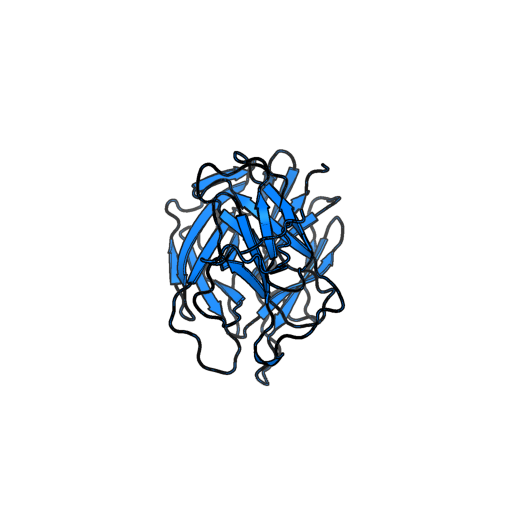8.56 241 PHE A C 1
ATOM 1924 O O . PHE A 1 241 ? -6.242 -4.931 -1.038 1.00 98.56 241 PHE A O 1
ATOM 1931 N N . PHE A 1 242 ? -5.582 -5.674 0.984 1.00 98.81 242 PHE A N 1
ATOM 1932 C CA . PHE A 1 242 ? -4.340 -4.930 1.100 1.00 98.81 242 PHE A CA 1
ATOM 1933 C C . PHE A 1 242 ? -3.207 -5.921 1.320 1.00 98.81 242 PHE A C 1
ATOM 1935 O O . PHE A 1 242 ? -3.316 -6.832 2.134 1.00 98.81 242 PHE A O 1
ATOM 1942 N N . GLY A 1 243 ? -2.110 -5.725 0.606 1.00 98.56 243 GLY A N 1
ATOM 1943 C CA . GLY A 1 243 ? -0.927 -6.567 0.663 1.00 98.56 243 GLY A CA 1
ATOM 1944 C C . GLY A 1 243 ? 0.313 -5.706 0.489 1.00 98.56 243 GLY A C 1
ATOM 1945 O O . GLY A 1 243 ? 0.348 -4.854 -0.400 1.00 98.56 243 GLY A O 1
ATOM 1946 N N . ALA A 1 244 ? 1.324 -5.937 1.321 1.00 98.56 244 ALA A N 1
ATOM 1947 C CA . ALA A 1 244 ? 2.615 -5.261 1.253 1.00 98.56 244 ALA A CA 1
ATOM 1948 C C . ALA A 1 244 ? 3.751 -6.242 1.571 1.00 98.56 244 ALA A C 1
ATOM 1950 O O . ALA A 1 244 ? 3.683 -6.981 2.557 1.00 98.56 244 ALA A O 1
ATOM 1951 N N . MET A 1 245 ? 4.808 -6.231 0.753 1.00 98.50 245 MET A N 1
ATOM 1952 C CA . MET A 1 245 ? 6.042 -6.973 1.041 1.00 98.50 245 MET A CA 1
ATOM 1953 C C . MET A 1 245 ? 6.662 -6.408 2.327 1.00 98.50 245 MET A C 1
ATOM 1955 O O . MET A 1 245 ? 6.901 -5.206 2.402 1.00 98.50 245 MET A O 1
ATOM 1959 N N . GLN A 1 246 ? 6.884 -7.265 3.327 1.00 98.50 246 GLN A N 1
ATOM 1960 C CA . GLN A 1 246 ? 7.463 -6.907 4.635 1.00 98.50 246 GLN A CA 1
ATOM 1961 C C . GLN A 1 246 ? 8.972 -7.200 4.702 1.00 98.50 246 GLN A C 1
ATOM 1963 O O . GLN A 1 246 ? 9.592 -7.037 5.752 1.00 98.50 246 GLN A O 1
ATOM 1968 N N . THR A 1 247 ? 9.544 -7.680 3.597 1.00 98.12 247 THR A N 1
ATOM 1969 C CA . THR A 1 247 ? 10.951 -8.046 3.430 1.00 98.12 247 THR A CA 1
ATOM 1970 C C . THR A 1 247 ? 11.507 -7.461 2.127 1.00 98.12 247 THR A C 1
ATOM 1972 O O . THR A 1 247 ? 10.766 -6.974 1.262 1.00 98.12 247 THR A O 1
ATOM 1975 N N . GLU A 1 248 ? 12.834 -7.501 1.985 1.00 96.25 248 GLU A N 1
ATOM 1976 C CA . GLU A 1 248 ? 13.533 -7.308 0.713 1.00 96.25 248 GLU A CA 1
ATOM 1977 C C . GLU A 1 248 ? 14.596 -8.395 0.535 1.00 96.25 248 GLU A C 1
ATOM 1979 O O . GLU A 1 248 ? 15.597 -8.405 1.247 1.00 96.25 248 GLU A O 1
ATOM 1984 N N . SER A 1 249 ? 14.398 -9.279 -0.446 1.00 95.00 249 SER A N 1
ATOM 1985 C CA . SER A 1 249 ? 15.298 -10.418 -0.683 1.00 95.00 249 SER A CA 1
ATOM 1986 C C . SER A 1 249 ? 16.168 -10.306 -1.943 1.00 95.00 249 SER A C 1
ATOM 1988 O O . SER A 1 249 ? 17.034 -11.155 -2.158 1.00 95.00 249 SER A O 1
ATOM 1990 N N . ASP A 1 250 ? 15.939 -9.321 -2.819 1.00 92.00 250 ASP A N 1
ATOM 1991 C CA . ASP A 1 250 ? 16.643 -9.225 -4.113 1.00 92.00 250 ASP A CA 1
ATOM 1992 C C . ASP A 1 250 ? 16.893 -7.815 -4.670 1.00 92.00 250 ASP A C 1
ATOM 1994 O O . ASP A 1 250 ? 17.582 -7.699 -5.684 1.00 92.00 250 ASP A O 1
ATOM 1998 N N . GLY A 1 251 ? 16.343 -6.760 -4.060 1.00 91.50 251 GLY A N 1
ATOM 1999 C CA . GLY A 1 251 ? 16.458 -5.383 -4.557 1.00 91.50 251 GLY A CA 1
ATOM 2000 C C . GLY A 1 251 ? 15.833 -5.139 -5.939 1.00 91.50 251 GLY A C 1
ATOM 2001 O O . GLY A 1 251 ? 16.074 -4.094 -6.540 1.00 91.50 251 GLY A O 1
ATOM 2002 N N . ILE A 1 252 ? 15.044 -6.081 -6.467 1.00 93.88 252 ILE A N 1
ATOM 2003 C CA . ILE A 1 252 ? 14.368 -5.927 -7.758 1.00 93.88 252 ILE A CA 1
ATOM 2004 C C . ILE A 1 252 ? 13.086 -5.119 -7.538 1.00 93.88 252 ILE A C 1
ATOM 2006 O O . ILE A 1 252 ? 12.264 -5.458 -6.677 1.00 93.88 252 ILE A O 1
ATOM 2010 N N . ALA A 1 253 ? 12.895 -4.055 -8.325 1.00 95.44 253 ALA A N 1
ATOM 2011 C CA . ALA A 1 253 ? 11.665 -3.270 -8.276 1.00 95.44 253 ALA A CA 1
ATOM 2012 C C . ALA A 1 253 ? 10.470 -4.159 -8.623 1.00 95.44 253 ALA A C 1
ATOM 2014 O O . ALA A 1 253 ? 10.463 -4.921 -9.593 1.00 95.44 253 ALA A O 1
ATOM 2015 N N . SER A 1 254 ? 9.464 -4.139 -7.761 1.00 96.19 254 SER A N 1
ATOM 2016 C CA . SER A 1 254 ? 8.298 -4.998 -7.907 1.00 96.19 254 SER A CA 1
ATOM 2017 C C . SER A 1 254 ? 7.120 -4.414 -7.150 1.00 96.19 254 SER A C 1
ATOM 2019 O O . SER A 1 254 ? 7.292 -3.816 -6.089 1.00 96.19 254 SER A O 1
ATOM 2021 N N . ALA A 1 255 ? 5.920 -4.646 -7.662 1.00 96.56 255 ALA A N 1
ATOM 2022 C CA . ALA A 1 255 ? 4.670 -4.375 -6.970 1.00 96.56 255 ALA A CA 1
ATOM 2023 C C . ALA A 1 255 ? 3.935 -5.690 -6.698 1.00 96.56 255 ALA A C 1
ATOM 2025 O O . ALA A 1 255 ? 4.078 -6.660 -7.440 1.00 96.56 255 ALA A O 1
ATOM 2026 N N . LEU A 1 256 ? 3.128 -5.743 -5.639 1.00 98.00 256 LEU A N 1
ATOM 2027 C CA . LEU A 1 256 ? 2.207 -6.863 -5.456 1.00 98.00 256 LEU A CA 1
ATOM 2028 C C . LEU A 1 256 ? 0.985 -6.689 -6.350 1.00 98.00 256 LEU A C 1
ATOM 2030 O O . LEU A 1 256 ? 0.492 -5.577 -6.544 1.00 98.00 256 LEU A O 1
ATOM 2034 N N . ARG A 1 257 ? 0.471 -7.806 -6.856 1.00 98.25 257 ARG A N 1
ATOM 2035 C CA . ARG A 1 257 ? -0.721 -7.862 -7.701 1.00 98.25 257 ARG A CA 1
ATOM 2036 C C . ARG A 1 257 ? -1.583 -9.047 -7.289 1.00 98.25 257 ARG A C 1
ATOM 2038 O O . ARG A 1 257 ? -1.072 -10.098 -6.905 1.00 98.25 257 ARG A O 1
ATOM 2045 N N . ILE A 1 258 ? -2.897 -8.891 -7.395 1.00 98.50 258 ILE A N 1
ATOM 2046 C CA . ILE A 1 258 ? -3.856 -9.969 -7.160 1.00 98.50 258 ILE A CA 1
ATOM 2047 C C . ILE A 1 258 ? -4.013 -10.773 -8.451 1.00 98.50 258 ILE A C 1
ATOM 2049 O O . ILE A 1 258 ? -4.473 -10.250 -9.471 1.00 98.50 258 ILE A O 1
ATOM 2053 N N . LYS A 1 259 ? -3.660 -12.059 -8.389 1.00 98.19 259 LYS A N 1
ATOM 2054 C CA . LYS A 1 259 ? -3.877 -13.037 -9.460 1.00 98.19 259 LYS A CA 1
ATOM 2055 C C . LYS A 1 259 ? -5.343 -13.451 -9.521 1.00 98.19 259 LYS A C 1
ATOM 2057 O O . LYS A 1 259 ? -5.958 -13.321 -10.574 1.00 98.19 259 LYS A O 1
ATOM 2062 N N . ASN A 1 260 ? -5.891 -13.883 -8.386 1.00 97.88 260 ASN A N 1
ATOM 2063 C CA . ASN A 1 260 ? -7.279 -14.305 -8.225 1.00 97.88 260 ASN A CA 1
ATOM 2064 C C . ASN A 1 260 ? -7.836 -13.780 -6.897 1.00 97.88 260 ASN A C 1
ATOM 2066 O O . ASN A 1 260 ? -7.112 -13.691 -5.909 1.00 97.88 260 ASN A O 1
ATOM 2070 N N . ARG A 1 261 ? -9.131 -13.454 -6.868 1.00 95.94 261 ARG A N 1
ATOM 2071 C CA . ARG A 1 261 ? -9.835 -12.999 -5.661 1.00 95.94 261 ARG A CA 1
ATOM 2072 C C . ARG A 1 261 ? -11.125 -13.788 -5.501 1.00 95.94 261 ARG A C 1
ATOM 2074 O O . ARG A 1 261 ? -11.972 -13.741 -6.392 1.00 95.94 261 ARG A O 1
ATOM 2081 N N . GLY A 1 262 ? -11.256 -14.478 -4.377 1.00 95.94 262 GLY A N 1
ATOM 2082 C CA . GLY A 1 262 ? -12.488 -15.118 -3.938 1.00 95.94 262 GLY A CA 1
ATOM 2083 C C . GLY A 1 262 ? -13.124 -14.370 -2.769 1.00 95.94 262 GLY A C 1
ATOM 2084 O O . GLY A 1 262 ? -12.670 -13.301 -2.368 1.00 95.94 262 GLY A O 1
ATOM 2085 N N . VAL A 1 263 ? -14.182 -14.958 -2.217 1.00 96.69 263 VAL A N 1
ATOM 2086 C CA . VAL A 1 263 ? -14.863 -14.449 -1.014 1.00 96.69 263 VAL A CA 1
ATOM 2087 C C . VAL A 1 263 ? -14.153 -14.853 0.279 1.00 96.69 263 VAL A C 1
ATOM 2089 O O . VAL A 1 263 ? -14.335 -14.206 1.296 1.00 96.69 263 VAL A O 1
ATOM 2092 N N . SER A 1 264 ? -13.337 -15.906 0.259 1.00 97.75 264 SER A N 1
ATOM 2093 C CA . SER A 1 264 ? -12.607 -16.422 1.428 1.00 97.75 264 SER A CA 1
ATOM 2094 C C . SER A 1 264 ? -11.100 -16.509 1.201 1.00 97.75 264 SER A C 1
ATOM 2096 O O . SER A 1 264 ? -10.404 -17.117 2.001 1.00 97.75 264 SER A O 1
ATOM 2098 N N . TYR A 1 265 ? -10.594 -15.976 0.086 1.00 98.50 265 TYR A N 1
ATOM 2099 C CA . TYR A 1 265 ? -9.172 -16.026 -0.231 1.00 98.50 265 TYR A CA 1
ATOM 2100 C C . TYR A 1 265 ? -8.772 -14.957 -1.247 1.00 98.50 265 TYR A C 1
ATOM 2102 O O . TYR A 1 265 ? -9.591 -14.492 -2.048 1.00 98.50 265 TYR A O 1
ATOM 2110 N N . THR A 1 266 ? -7.475 -14.666 -1.292 1.00 98.62 266 THR A N 1
ATOM 2111 C CA . THR A 1 266 ? -6.831 -13.943 -2.393 1.00 98.62 266 THR A CA 1
ATOM 2112 C C . THR A 1 266 ? -5.527 -14.640 -2.762 1.00 98.62 266 THR A C 1
ATOM 2114 O O . THR A 1 266 ? -4.750 -15.018 -1.893 1.00 98.62 266 THR A O 1
ATOM 2117 N N . GLU A 1 267 ? -5.256 -14.773 -4.057 1.00 98.81 267 GLU A N 1
ATOM 2118 C CA . GLU A 1 267 ? -3.942 -15.175 -4.559 1.00 98.81 267 GLU A CA 1
ATOM 2119 C C . GLU A 1 267 ? -3.147 -13.939 -4.974 1.00 98.81 267 GLU A C 1
ATOM 2121 O O . GLU A 1 267 ? -3.595 -13.167 -5.830 1.00 98.81 267 GLU A O 1
ATOM 2126 N N . VAL A 1 268 ? -1.961 -13.759 -4.397 1.00 98.75 268 VAL A N 1
ATOM 2127 C CA . VAL A 1 268 ? -1.080 -12.614 -4.659 1.00 98.75 268 VAL A CA 1
ATOM 2128 C C . VAL A 1 268 ? 0.247 -13.054 -5.256 1.00 98.75 268 VAL A C 1
ATOM 2130 O O . VAL A 1 268 ? 0.744 -14.140 -4.973 1.00 98.75 268 VAL A O 1
ATOM 2133 N N . PHE A 1 269 ? 0.839 -12.194 -6.077 1.00 98.62 269 PHE A N 1
ATOM 2134 C CA . PHE A 1 269 ? 2.174 -12.406 -6.624 1.00 98.62 269 PHE A CA 1
ATOM 2135 C C . PHE A 1 269 ? 2.959 -11.096 -6.717 1.00 98.62 269 PHE A C 1
ATOM 2137 O O . PHE A 1 269 ? 2.380 -10.007 -6.771 1.00 98.62 269 PHE A O 1
ATOM 2144 N N . LYS A 1 270 ? 4.285 -11.218 -6.748 1.00 97.44 270 LYS A N 1
ATOM 2145 C CA . LYS A 1 270 ? 5.263 -10.147 -6.949 1.00 97.44 270 LYS A CA 1
ATOM 2146 C C . LYS A 1 270 ? 5.448 -9.912 -8.452 1.00 97.44 270 LYS A C 1
ATOM 2148 O O . LYS A 1 270 ? 6.078 -10.699 -9.154 1.00 97.44 270 LYS A O 1
ATOM 2153 N N . GLU A 1 271 ? 4.871 -8.831 -8.960 1.00 97.06 271 GLU A N 1
ATOM 2154 C CA . GLU A 1 271 ? 5.042 -8.369 -10.335 1.00 97.06 271 GLU A CA 1
ATOM 2155 C C . GLU A 1 271 ? 6.284 -7.492 -10.434 1.00 97.06 271 GLU A C 1
ATOM 2157 O O . GLU A 1 271 ? 6.343 -6.389 -9.894 1.00 97.06 271 GLU A O 1
ATOM 2162 N N . LYS A 1 272 ? 7.289 -8.010 -11.124 1.00 94.62 272 LYS A N 1
ATOM 2163 C CA . LYS A 1 272 ? 8.589 -7.375 -11.293 1.00 94.62 272 LYS A CA 1
ATOM 2164 C C . LYS A 1 272 ? 8.596 -6.386 -12.471 1.00 94.62 272 LYS A C 1
ATOM 2166 O O . LYS A 1 272 ? 7.959 -6.632 -13.495 1.00 94.62 272 LYS A O 1
ATOM 2171 N N . GLU A 1 273 ? 9.372 -5.307 -12.352 1.00 93.31 273 GLU A N 1
ATOM 2172 C CA . GLU A 1 273 ? 9.734 -4.464 -13.502 1.00 93.31 273 GLU A CA 1
ATOM 2173 C C . GLU A 1 273 ? 10.679 -5.196 -14.474 1.00 93.31 273 GLU A C 1
ATOM 2175 O O . GLU A 1 273 ? 11.483 -6.032 -14.065 1.00 93.31 273 GLU A O 1
ATOM 2180 N N . MET A 1 274 ? 10.570 -4.932 -15.778 1.00 92.00 274 MET A N 1
ATOM 2181 C CA . MET A 1 274 ? 11.288 -5.695 -16.811 1.00 92.00 274 MET A CA 1
ATOM 2182 C C . MET A 1 274 ? 12.300 -4.862 -17.606 1.00 92.00 274 MET A C 1
ATOM 2184 O O . MET A 1 274 ? 12.669 -5.255 -18.712 1.00 92.00 274 MET A O 1
ATOM 2188 N N . SER A 1 275 ? 12.763 -3.726 -17.082 1.00 91.75 275 SER A N 1
ATOM 2189 C CA . SER A 1 275 ? 13.676 -2.849 -17.820 1.00 91.75 275 SER A CA 1
ATOM 2190 C C . SER A 1 275 ? 15.073 -3.451 -17.982 1.00 91.75 275 SER A C 1
ATOM 2192 O O . SER A 1 275 ? 15.746 -3.238 -18.993 1.00 91.75 275 SER A O 1
ATOM 2194 N N . LYS A 1 276 ? 15.501 -4.254 -17.002 1.00 88.38 276 LYS A N 1
ATOM 2195 C CA . LYS A 1 276 ? 16.779 -4.962 -17.014 1.00 88.38 276 LYS A CA 1
ATOM 2196 C C . LYS A 1 276 ? 16.563 -6.468 -17.030 1.00 88.38 276 LYS A C 1
ATOM 2198 O O . LYS A 1 276 ? 15.903 -7.025 -16.148 1.00 88.38 276 LYS A O 1
ATOM 2203 N N . ALA A 1 277 ? 17.227 -7.148 -17.968 1.00 78.38 277 ALA A N 1
ATOM 2204 C CA . ALA A 1 277 ? 17.343 -8.602 -17.940 1.00 78.38 277 ALA A CA 1
ATOM 2205 C C . ALA A 1 277 ? 17.919 -9.036 -16.584 1.00 78.38 277 ALA A C 1
ATOM 2207 O O . ALA A 1 277 ? 19.038 -8.689 -16.208 1.00 78.38 277 ALA A O 1
ATOM 2208 N N . SER A 1 278 ? 17.114 -9.752 -15.813 1.00 75.19 278 SER A N 1
ATOM 2209 C CA . SER A 1 278 ? 17.458 -10.163 -14.458 1.00 75.19 278 SER A CA 1
ATOM 2210 C C . SER A 1 278 ? 16.710 -11.446 -14.124 1.00 75.19 278 SER A C 1
ATOM 2212 O O . SER A 1 278 ? 15.669 -11.737 -14.718 1.00 75.19 278 SER A O 1
ATOM 2214 N N . LYS A 1 279 ? 17.251 -12.218 -13.177 1.00 85.75 279 LYS A N 1
ATOM 2215 C CA . LYS A 1 279 ? 16.633 -13.456 -12.683 1.00 85.75 279 LYS A CA 1
ATOM 2216 C C . LYS A 1 279 ? 15.196 -13.223 -12.196 1.00 85.75 279 LYS A C 1
ATOM 2218 O O . LYS A 1 279 ? 14.787 -12.080 -11.958 1.00 85.75 279 LYS A O 1
ATOM 2223 N N . ALA A 1 280 ? 14.437 -14.308 -12.051 1.00 88.12 280 ALA A N 1
ATOM 2224 C CA . ALA A 1 280 ? 13.154 -14.259 -11.357 1.00 88.12 280 ALA A CA 1
ATOM 2225 C C . ALA A 1 280 ? 13.341 -13.606 -9.972 1.00 88.12 280 ALA A C 1
ATOM 2227 O O . ALA A 1 280 ? 14.378 -13.846 -9.337 1.00 88.12 280 ALA A O 1
ATOM 2228 N N . PRO A 1 281 ? 12.401 -12.752 -9.529 1.00 92.56 281 PRO A N 1
ATOM 2229 C CA . PRO A 1 281 ? 12.521 -12.126 -8.227 1.00 92.56 281 PRO A CA 1
ATOM 2230 C C . PRO A 1 281 ? 12.495 -13.196 -7.128 1.00 92.56 281 PRO A C 1
ATOM 2232 O O . PRO A 1 281 ? 11.714 -14.147 -7.186 1.00 92.56 281 PRO A O 1
ATOM 2235 N N . SER A 1 282 ? 13.358 -13.035 -6.127 1.00 96.50 282 SER A N 1
ATOM 2236 C CA . SER A 1 282 ? 13.290 -13.789 -4.880 1.00 96.50 282 SER A CA 1
ATOM 2237 C C . SER A 1 282 ? 11.929 -13.567 -4.226 1.00 96.50 282 SER A C 1
ATOM 2239 O O . SER A 1 282 ? 11.338 -12.481 -4.325 1.00 96.50 282 SER A O 1
ATOM 2241 N N . LYS A 1 283 ? 11.447 -14.612 -3.552 1.00 97.81 283 LYS A N 1
ATOM 2242 C CA . LYS A 1 283 ? 10.189 -14.571 -2.816 1.00 97.81 283 LYS A CA 1
ATOM 2243 C C . LYS A 1 283 ? 10.272 -13.626 -1.618 1.00 97.81 283 LYS A C 1
ATOM 2245 O O . LYS A 1 283 ? 11.355 -13.375 -1.103 1.00 97.81 283 LYS A O 1
ATOM 2250 N N . GLU A 1 284 ? 9.121 -13.136 -1.173 1.00 98.19 284 GLU A N 1
ATOM 2251 C CA . GLU A 1 284 ? 8.993 -12.185 -0.067 1.00 98.19 284 GLU A CA 1
ATOM 2252 C C . GLU A 1 284 ? 7.936 -12.657 0.936 1.00 98.19 284 GLU A C 1
ATOM 2254 O O . GLU A 1 284 ? 6.968 -13.332 0.571 1.00 98.19 284 GLU A O 1
ATOM 2259 N N . THR A 1 285 ? 8.093 -12.258 2.196 1.00 98.75 285 THR A N 1
ATOM 2260 C CA . THR A 1 285 ? 7.026 -12.359 3.195 1.00 98.75 285 THR A CA 1
ATOM 2261 C C . THR A 1 285 ? 6.042 -11.217 2.968 1.00 98.75 285 THR A C 1
ATOM 2263 O O . THR A 1 285 ? 6.434 -10.046 2.949 1.00 98.75 285 THR A O 1
ATOM 2266 N N . VAL A 1 286 ? 4.756 -11.525 2.806 1.00 98.81 286 VAL A N 1
ATOM 2267 C CA . VAL A 1 286 ? 3.714 -10.516 2.577 1.00 98.81 286 VAL A CA 1
ATOM 2268 C C . VAL A 1 286 ? 2.846 -10.373 3.813 1.00 98.81 286 VAL A C 1
ATOM 2270 O O . VAL A 1 286 ? 2.276 -11.334 4.321 1.00 98.81 286 VAL A O 1
ATOM 2273 N N . GLY A 1 287 ? 2.731 -9.138 4.285 1.00 98.88 287 GLY A N 1
ATOM 2274 C CA . GLY A 1 287 ? 1.714 -8.734 5.237 1.00 98.88 287 GLY A CA 1
ATOM 2275 C C . GLY A 1 287 ? 0.430 -8.416 4.490 1.00 98.88 287 GLY A C 1
ATOM 2276 O O . GLY A 1 287 ? 0.477 -7.791 3.429 1.00 98.88 287 GLY A O 1
ATOM 2277 N N . TRP A 1 288 ? -0.703 -8.860 5.019 1.00 98.88 288 TRP A N 1
ATOM 2278 C CA . TRP A 1 288 ? -1.996 -8.722 4.368 1.00 98.88 288 TRP A CA 1
ATOM 2279 C C . TRP A 1 288 ? -3.080 -8.273 5.341 1.00 98.88 288 TRP A C 1
ATOM 2281 O O . TRP A 1 288 ? -3.019 -8.534 6.542 1.00 98.88 288 TRP A O 1
ATOM 2291 N N . MET A 1 289 ? -4.064 -7.568 4.797 1.00 98.81 289 MET A N 1
ATOM 2292 C CA . MET A 1 289 ? -5.295 -7.197 5.473 1.00 98.81 289 MET A CA 1
ATOM 2293 C C . MET A 1 289 ? -6.458 -7.403 4.508 1.00 98.81 289 MET A C 1
ATOM 2295 O O . MET A 1 289 ? -6.383 -7.004 3.344 1.00 98.81 289 MET A O 1
ATOM 2299 N N . VAL A 1 290 ? -7.545 -7.994 4.993 1.00 98.62 290 VAL A N 1
ATOM 2300 C CA . VAL A 1 290 ? -8.820 -8.042 4.275 1.00 98.62 290 VAL A CA 1
ATOM 2301 C C . VAL A 1 290 ? -9.921 -7.482 5.158 1.00 98.62 290 VAL A C 1
ATOM 2303 O O . VAL A 1 290 ? -9.960 -7.730 6.362 1.00 98.62 290 VAL A O 1
ATOM 2306 N N . VAL A 1 291 ? -10.805 -6.697 4.558 1.00 97.31 291 VAL A N 1
ATOM 2307 C CA . VAL A 1 291 ? -11.926 -6.062 5.243 1.00 97.31 291 VAL A CA 1
ATOM 2308 C C . VAL A 1 291 ? -13.135 -6.008 4.317 1.00 97.31 291 VAL A C 1
ATOM 2310 O O . VAL A 1 291 ? -12.995 -5.825 3.106 1.00 97.31 291 VAL A O 1
ATOM 2313 N N . GLU A 1 292 ? -14.327 -6.197 4.875 1.00 94.50 292 GLU A N 1
ATOM 2314 C CA . GLU A 1 292 ? -15.574 -6.058 4.122 1.00 94.50 292 GLU A CA 1
ATOM 2315 C C . GLU A 1 292 ? -15.824 -4.581 3.791 1.00 94.50 292 GLU A C 1
ATOM 2317 O O . GLU A 1 292 ? -15.825 -3.723 4.679 1.00 94.50 292 GLU A O 1
ATOM 2322 N N . ILE A 1 293 ? -16.072 -4.278 2.515 1.00 89.56 293 ILE A N 1
ATOM 2323 C CA . ILE A 1 293 ? -16.628 -2.979 2.132 1.00 89.56 293 ILE A CA 1
ATOM 2324 C C . ILE A 1 293 ? -18.107 -2.992 2.507 1.00 89.56 293 ILE A C 1
ATOM 2326 O O . ILE A 1 293 ? -18.869 -3.819 2.008 1.00 89.56 293 ILE A O 1
ATOM 2330 N N . ALA A 1 294 ? -18.512 -2.075 3.387 1.00 74.62 294 ALA A N 1
ATOM 2331 C CA . ALA A 1 294 ? -19.908 -1.944 3.786 1.00 74.62 294 ALA A CA 1
ATOM 2332 C C . ALA A 1 294 ? -20.814 -1.818 2.550 1.00 74.62 294 ALA A C 1
ATOM 2334 O O . ALA A 1 294 ? -20.514 -1.058 1.628 1.00 74.62 294 ALA A O 1
ATOM 2335 N N . LYS A 1 295 ? -21.940 -2.540 2.546 1.00 60.75 295 LYS A N 1
ATOM 2336 C CA . LYS A 1 295 ? -22.999 -2.298 1.560 1.00 60.75 295 LYS A CA 1
ATOM 2337 C C . LYS A 1 295 ? -23.549 -0.891 1.798 1.00 60.75 295 LYS A C 1
ATOM 2339 O O . LYS A 1 295 ? -23.908 -0.573 2.931 1.00 60.75 295 LYS A O 1
ATOM 2344 N N . GLU A 1 296 ? -23.545 -0.066 0.753 1.00 53.28 296 GLU A N 1
ATOM 2345 C CA . GLU A 1 296 ? -24.160 1.268 0.778 1.00 53.28 296 GLU A CA 1
ATOM 2346 C C . GLU A 1 296 ? -25.669 1.228 1.018 1.00 53.28 296 GLU A C 1
ATOM 2348 O O . GLU A 1 296 ? -26.321 0.244 0.593 1.00 53.28 296 GLU A O 1
#

Foldseek 3Di:
DADWDWDQDPVRDTDGDRDGQDAAEDEDDLQFKAKDKDKADQAKHKYFYPDFFPFQKFKFKAFKAVQDVAAWDKAWEPGDSTIIIIHIGHAVVVVSDGGPGIIMIMMMIGSYFAWDDQAPKTKTKDKDKQAWQDKDWDFDPAFDPAQWAKTKHFYHPPDPFGWDKAWEPGDSTTTIIHTQGAPDDDTDNGGTMMMMMTMHADWGHRVNWIKGKDKDPFLQAFAPVSWDKAFAPDFEPAKNKHKHFHHADDSFTWGKHWHDDDRGITIIHTGTDDPDPDDGGGGTMMIMMIIYNDDD

Secondary structure (DSSP, 8-state):
----B--B-TTSPBP-B-----EEEE---TTS-EEEEEE--SS-EEEEESS--SS--EEEE-PPBSSS-S-EEEEEES--SSEEEEEEEE-GGG-S---SS--EEEEEEESSSEEEE-SS-EEEEEEEEEE-SS-EEEE-SS--SSPPEEEEEE---SS---EEEEEEEEETTEEEEEEEE-SSSPPP-SPEEEEEEEE-SEEEEETTEEEEEEEPSTT-B-SSTT-EEEE-SS--SSEEEEEEE---SS---EEEEEEEE-SSEEEEEEEE--SS--PPPPPB-EEEEEEEPPP-

InterPro domains:
  IPR019019 H-type lectin domain [PF09458] (136-186)
  IPR037221 H-type lectin domain superfamily [G3DSA:2.60.40.2080] (115-199)
  IPR037221 H-type lectin domain superfamily [SSF141086] (136-186)

Radius of gyration: 19.44 Å; chains: 1; bounding box: 44×63×48 Å

pLDDT: mean 92.28, std 10.73, range [45.56, 98.94]